Protein AF-A0A5N1J3V4-F1 (afdb_monomer_lite)

Foldseek 3Di:
DFDDQLWWWQKWKWKDLPPDIFTDPDWPDSDGDGGPDDDDTDDPPQVRDPDDRDHPDMDMDMDIDTDDDDQPNLPPPVDDLLVSVVNLLNNLLVLLVQLLVLLLVLLVLLLVCLVPPLDDPVSLVVNVVSLVSNVVSLVVNVVCLVVSLVSQCVSVVDPVLSVLSVCLVPPQSVCLCVQQVCCCVPPLSVLSVCCRPVVDPVRNPVVSSNVSSVSSCVRNVCSNPPSSVVSVVSSVVSVCVVVDD

pLDDT: mean 72.82, std 15.35, range [32.03, 94.25]

Radius of gyration: 25.05 Å; chains: 1; bounding box: 70×27×67 Å

Organism: NCBI:txid2607654

Sequence (245 aa):
MGGAPNQAYKIRASCWDGIGKTELKSIQGLTVVKPGRDHQLKWRVLDDMEVGLVGDSITFTLAASEYTPPIGGWNDKTLTPEDQKAFLIMDLTSQINAYLNEVYNTAKIFRGYSDGAFTGQSALRNLDEQRKLLNAAYNTLLKNRRTFELTIQRLWRDEAKTAVAETFFTTFLDKMHREHILPLNDDVLPKMYDYNTFGNKYYRNKQLLKKIQTRAQVLTDPLLAHEIETARKDAWNLYSVSLKQ

Structure (mmCIF, N/CA/C/O backbone):
data_AF-A0A5N1J3V4-F1
#
_entry.id   AF-A0A5N1J3V4-F1
#
loop_
_atom_site.group_PDB
_atom_site.id
_atom_site.type_symbol
_atom_site.label_atom_id
_atom_site.label_alt_id
_atom_site.label_comp_id
_atom_site.label_asym_id
_atom_site.label_entity_id
_atom_site.label_seq_id
_atom_site.pdbx_PDB_ins_code
_atom_site.Cartn_x
_atom_site.Cartn_y
_atom_site.Cartn_z
_atom_site.occupancy
_atom_site.B_iso_or_equiv
_atom_site.auth_seq_id
_atom_site.auth_comp_id
_atom_site.auth_asym_id
_atom_site.auth_atom_id
_atom_site.pdbx_PDB_model_num
ATOM 1 N N . MET A 1 1 ? 26.947 -7.133 -6.028 1.00 33.44 1 MET A N 1
ATOM 2 C CA . MET A 1 1 ? 26.434 -6.282 -4.931 1.00 33.44 1 MET A CA 1
ATOM 3 C C . MET A 1 1 ? 24.920 -6.424 -4.900 1.00 33.44 1 MET A C 1
ATOM 5 O O . MET A 1 1 ? 24.311 -6.312 -5.955 1.00 33.44 1 MET A O 1
ATOM 9 N N . GLY A 1 2 ? 24.326 -6.758 -3.752 1.00 32.38 2 GLY A N 1
ATOM 10 C CA . GLY A 1 2 ? 22.872 -6.899 -3.612 1.00 32.38 2 GLY A CA 1
ATOM 11 C C . GLY A 1 2 ? 22.260 -5.609 -3.075 1.00 32.38 2 GLY A C 1
ATOM 12 O O . GLY A 1 2 ? 22.598 -5.208 -1.967 1.00 32.38 2 GLY A O 1
ATOM 13 N N . GLY A 1 3 ? 21.405 -4.954 -3.860 1.00 42.00 3 GLY A N 1
ATOM 14 C CA . GLY A 1 3 ? 20.566 -3.848 -3.387 1.00 42.00 3 GLY A CA 1
ATOM 15 C C . GLY A 1 3 ? 19.234 -4.339 -2.80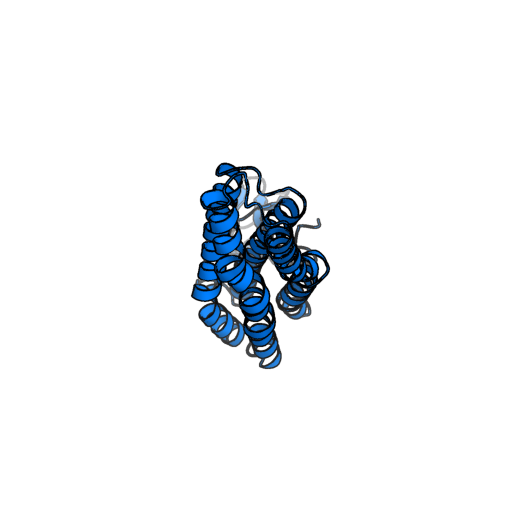2 1.00 42.00 3 GLY A C 1
ATOM 16 O O . GLY A 1 3 ? 18.844 -5.494 -2.977 1.00 42.00 3 GLY A O 1
ATOM 17 N N . ALA A 1 4 ? 18.499 -3.459 -2.131 1.00 44.16 4 ALA A N 1
ATOM 18 C CA . ALA A 1 4 ? 17.107 -3.704 -1.759 1.00 44.16 4 ALA A CA 1
ATOM 19 C C . ALA A 1 4 ? 16.174 -3.517 -2.979 1.00 44.16 4 ALA A C 1
ATOM 21 O O . ALA A 1 4 ? 16.494 -2.713 -3.852 1.00 44.16 4 ALA A O 1
ATOM 22 N N . PRO A 1 5 ? 15.004 -4.187 -3.060 1.00 46.03 5 PRO A N 1
ATOM 23 C CA . PRO A 1 5 ? 14.099 -4.156 -4.228 1.00 46.03 5 PRO A CA 1
ATOM 24 C C . PRO A 1 5 ? 13.655 -2.761 -4.703 1.00 46.03 5 PRO A C 1
ATOM 26 O O . PRO A 1 5 ? 13.185 -2.616 -5.829 1.00 46.03 5 PRO A O 1
ATOM 29 N N . ASN A 1 6 ? 13.821 -1.746 -3.852 1.00 49.53 6 ASN A N 1
ATOM 30 C CA . ASN A 1 6 ? 13.406 -0.363 -4.080 1.00 49.53 6 ASN A CA 1
ATOM 31 C C . ASN A 1 6 ? 14.594 0.563 -4.399 1.00 49.53 6 ASN A C 1
ATOM 33 O O . ASN A 1 6 ? 14.401 1.765 -4.558 1.00 49.53 6 ASN A O 1
ATOM 37 N N . GLN A 1 7 ? 15.816 0.027 -4.443 1.00 52.38 7 GLN A N 1
ATOM 38 C CA . GLN A 1 7 ? 17.020 0.794 -4.736 1.00 52.38 7 GLN A CA 1
ATOM 39 C C . GLN A 1 7 ? 17.291 0.794 -6.233 1.00 52.38 7 GLN A C 1
ATOM 41 O O . GLN A 1 7 ? 17.339 -0.253 -6.880 1.00 52.38 7 GLN A O 1
ATOM 46 N N . ALA A 1 8 ? 17.493 1.995 -6.760 1.00 55.34 8 ALA A N 1
ATOM 47 C CA . ALA A 1 8 ? 18.007 2.212 -8.095 1.00 55.34 8 ALA A CA 1
ATOM 48 C C . ALA A 1 8 ? 19.411 2.763 -8.024 1.00 55.34 8 ALA A C 1
ATOM 50 O O . ALA A 1 8 ? 19.729 3.596 -7.177 1.00 55.34 8 ALA A O 1
ATOM 51 N N . TYR A 1 9 ? 20.213 2.354 -8.993 1.00 58.59 9 TYR A N 1
ATOM 52 C CA . TYR A 1 9 ? 21.531 2.912 -9.197 1.00 58.59 9 TYR A CA 1
ATOM 53 C C . TYR A 1 9 ? 21.583 3.571 -10.565 1.00 58.59 9 TYR A C 1
ATOM 55 O O . TYR A 1 9 ? 21.272 2.941 -11.575 1.00 58.59 9 TYR A O 1
ATOM 63 N N . LYS A 1 10 ? 22.004 4.833 -10.598 1.00 58.12 10 LYS A N 1
ATOM 64 C CA . LYS A 1 10 ? 22.518 5.453 -11.814 1.00 58.12 10 LYS A CA 1
ATOM 65 C C . LYS A 1 10 ? 23.960 5.000 -11.971 1.00 58.12 10 LYS A C 1
ATOM 67 O O . LYS A 1 10 ? 24.786 5.265 -11.097 1.00 58.12 10 LYS A O 1
ATOM 72 N N . ILE A 1 11 ? 24.256 4.334 -13.080 1.00 62.62 11 ILE A N 1
ATOM 73 C CA . ILE A 1 11 ? 25.622 3.935 -13.406 1.00 62.62 11 ILE A CA 1
ATOM 74 C C . ILE A 1 11 ? 26.242 4.985 -14.319 1.00 62.62 11 ILE A C 1
ATOM 76 O O . ILE A 1 11 ? 25.644 5.406 -15.308 1.00 62.62 11 ILE A O 1
ATOM 80 N N . ARG A 1 12 ? 27.448 5.421 -13.969 1.00 60.34 12 ARG A N 1
ATOM 81 C CA . ARG A 1 12 ? 28.323 6.227 -14.816 1.00 60.34 12 ARG A CA 1
ATOM 82 C C . ARG A 1 12 ? 29.539 5.385 -15.151 1.00 60.34 12 ARG A C 1
ATOM 84 O O . ARG A 1 12 ? 30.180 4.876 -14.236 1.00 60.34 12 ARG A O 1
ATOM 91 N N . ALA A 1 13 ? 29.866 5.259 -16.430 1.00 67.19 13 ALA A N 1
ATOM 92 C CA . ALA A 1 13 ? 31.199 4.830 -16.823 1.00 67.19 13 ALA A CA 1
ATOM 93 C C . ALA A 1 13 ? 32.038 6.040 -17.233 1.00 67.19 13 ALA A C 1
ATOM 95 O O . ALA A 1 13 ? 31.519 7.104 -17.582 1.00 67.19 13 ALA A O 1
ATOM 96 N N . SER A 1 14 ? 33.348 5.883 -17.163 1.00 67.50 14 SER A N 1
ATOM 97 C CA . SER A 1 14 ? 34.284 6.843 -17.724 1.00 67.50 14 SER A CA 1
ATOM 98 C C . SER A 1 14 ? 35.530 6.141 -18.223 1.00 67.50 14 SER A C 1
ATOM 100 O O . SER A 1 14 ? 35.945 5.138 -17.639 1.00 67.50 14 SER A O 1
ATOM 102 N N . CYS A 1 15 ? 36.126 6.700 -19.269 1.00 72.38 15 CYS A N 1
ATOM 103 C CA . CYS A 1 15 ? 37.405 6.270 -19.815 1.00 72.38 15 CYS A CA 1
ATOM 104 C C . CYS A 1 15 ? 38.446 7.316 -19.439 1.00 72.38 15 CYS A C 1
ATOM 106 O O . CYS A 1 15 ? 38.195 8.514 -19.578 1.00 72.38 15 CYS A O 1
ATOM 108 N N . TRP A 1 16 ? 39.595 6.853 -18.965 1.00 74.44 16 TRP A N 1
ATOM 109 C CA . TRP A 1 16 ? 40.810 7.646 -18.869 1.00 74.44 16 TRP A CA 1
ATOM 110 C C . TRP A 1 16 ? 41.824 7.083 -19.856 1.00 74.44 16 TRP A C 1
ATOM 112 O O . TRP A 1 16 ? 42.187 5.913 -19.749 1.00 74.44 16 TRP A O 1
ATOM 122 N N . ASP A 1 17 ? 42.266 7.902 -20.801 1.00 69.69 17 ASP A N 1
ATOM 123 C CA . ASP A 1 17 ? 43.194 7.519 -21.871 1.00 69.69 17 ASP A CA 1
ATOM 124 C C . ASP A 1 17 ? 44.610 8.078 -21.663 1.00 69.69 17 ASP A C 1
ATOM 126 O O . ASP A 1 17 ? 45.396 8.130 -22.599 1.00 69.69 17 ASP A O 1
ATOM 130 N N . GLY A 1 18 ? 44.935 8.540 -20.452 1.00 63.81 18 GLY A N 1
ATOM 131 C CA . GLY A 1 18 ? 46.228 9.152 -20.134 1.00 63.81 18 GLY A CA 1
ATOM 132 C C . GLY A 1 18 ? 46.289 10.668 -20.340 1.00 63.81 18 GLY A C 1
ATOM 133 O O . GLY A 1 18 ? 47.156 11.302 -19.742 1.00 63.81 18 GLY A O 1
ATOM 134 N N . ILE A 1 19 ? 45.366 11.261 -21.107 1.00 66.56 19 ILE A N 1
ATOM 135 C CA . ILE A 1 19 ? 45.342 12.703 -21.414 1.00 66.56 19 ILE A CA 1
ATOM 136 C C . ILE A 1 19 ? 44.091 13.368 -20.823 1.00 66.56 19 ILE A C 1
ATOM 138 O O . ILE A 1 19 ? 44.156 14.510 -20.363 1.00 66.56 19 ILE A O 1
ATOM 142 N N . GLY A 1 20 ? 42.960 12.660 -20.771 1.00 67.69 20 GLY A N 1
ATOM 143 C CA . GLY A 1 20 ? 41.721 13.205 -20.227 1.00 67.69 20 GLY A CA 1
ATOM 144 C C . GLY A 1 20 ? 40.707 12.154 -19.786 1.00 67.69 20 GLY A C 1
ATOM 145 O O . GLY A 1 20 ? 40.804 10.968 -20.101 1.00 67.69 20 GLY A O 1
ATOM 146 N N . LYS A 1 21 ? 39.709 12.612 -19.016 1.00 71.38 21 LYS A N 1
ATOM 147 C CA . LYS A 1 21 ? 38.565 11.799 -18.589 1.00 71.38 21 LYS A CA 1
ATOM 148 C C . LYS A 1 21 ? 37.395 12.075 -19.521 1.00 71.38 21 LYS A C 1
ATOM 150 O O . LYS A 1 21 ? 36.869 13.186 -19.516 1.00 71.38 21 LYS A O 1
ATOM 155 N N . THR A 1 22 ? 36.924 11.047 -20.212 1.00 66.75 22 THR A N 1
ATOM 156 C CA . THR A 1 22 ? 35.680 11.109 -20.986 1.00 66.75 22 THR A CA 1
ATOM 157 C C . THR A 1 22 ? 34.576 10.395 -20.217 1.00 66.75 22 THR A C 1
ATOM 159 O O . THR A 1 22 ? 34.698 9.214 -19.877 1.00 66.75 22 THR A O 1
ATOM 162 N N . GLU A 1 23 ? 33.505 11.124 -19.898 1.00 58.94 23 GLU A N 1
ATOM 163 C CA . GLU A 1 23 ? 32.274 10.554 -19.340 1.00 58.94 23 GLU A CA 1
ATOM 164 C C . GLU A 1 23 ? 31.324 10.139 -20.470 1.00 58.94 23 GLU A C 1
ATOM 166 O O . GLU A 1 23 ? 31.322 10.746 -21.540 1.00 58.94 23 GLU A O 1
ATOM 171 N N . LEU A 1 24 ? 30.517 9.106 -20.222 1.00 61.16 24 LEU A N 1
ATOM 172 C CA . LEU A 1 24 ? 29.554 8.567 -21.188 1.00 61.16 24 LEU A CA 1
ATOM 173 C C . LEU A 1 24 ? 28.608 9.643 -21.749 1.00 61.16 24 LEU A C 1
ATOM 175 O O . LEU A 1 24 ? 27.906 10.303 -20.977 1.00 61.16 24 LEU A O 1
ATOM 179 N N . LYS A 1 25 ? 28.511 9.741 -23.081 1.00 50.59 25 LYS A N 1
ATOM 180 C CA . LYS A 1 25 ? 27.488 10.536 -23.790 1.00 50.59 25 LYS A CA 1
ATOM 181 C C . LYS A 1 25 ? 26.452 9.639 -24.484 1.00 50.59 25 LYS A C 1
ATOM 183 O O . LYS A 1 25 ? 25.271 9.982 -24.483 1.00 50.59 25 LYS A O 1
ATOM 188 N N . SER A 1 26 ? 26.853 8.479 -25.005 1.00 44.94 26 SER A N 1
ATOM 189 C CA . SER A 1 26 ? 26.014 7.534 -25.747 1.00 44.94 26 SER A CA 1
ATOM 190 C C . SER A 1 26 ? 26.025 6.157 -25.081 1.00 44.94 26 SER A C 1
ATOM 192 O O . SER A 1 26 ? 26.729 5.218 -25.446 1.00 44.94 26 SER A O 1
ATOM 194 N N . ILE A 1 27 ? 25.185 6.002 -24.061 1.00 45.03 27 ILE A N 1
ATOM 195 C CA . ILE A 1 27 ? 24.840 4.661 -23.594 1.00 45.03 27 ILE A CA 1
ATOM 196 C C . ILE A 1 27 ? 23.650 4.186 -24.417 1.00 45.03 27 ILE A C 1
ATOM 198 O O . ILE A 1 27 ? 22.593 4.815 -24.402 1.00 45.03 27 ILE A O 1
ATOM 202 N N . GLN A 1 28 ? 23.768 3.028 -25.060 1.00 38.78 28 GLN A N 1
ATOM 203 C CA . GLN A 1 28 ? 22.588 2.189 -25.249 1.00 38.78 28 GLN A CA 1
ATOM 204 C C . GLN A 1 28 ? 22.197 1.645 -23.866 1.00 38.78 28 GLN A C 1
ATOM 206 O O . GLN A 1 28 ? 22.689 0.603 -23.444 1.00 38.78 28 GLN A O 1
ATOM 211 N N . GLY A 1 29 ? 21.377 2.403 -23.132 1.00 35.81 29 GLY A N 1
ATOM 212 C CA . GLY A 1 29 ? 20.847 2.022 -21.820 1.00 35.81 29 GLY A CA 1
ATOM 213 C C . GLY A 1 29 ? 21.314 2.936 -20.694 1.00 35.81 29 GLY A C 1
ATOM 214 O O . GLY A 1 29 ? 22.322 2.675 -20.035 1.00 35.81 29 GLY A O 1
ATOM 215 N N . LEU A 1 30 ? 20.526 3.971 -20.401 1.00 37.19 30 LEU A N 1
ATOM 216 C CA . LEU A 1 30 ? 20.577 4.670 -19.120 1.00 37.19 30 LEU A CA 1
ATOM 217 C C . LEU A 1 30 ? 20.046 3.699 -18.059 1.00 37.19 30 LEU A C 1
ATOM 219 O O . LEU A 1 30 ? 18.892 3.755 -17.658 1.00 37.19 30 LEU A O 1
ATOM 223 N N . THR A 1 31 ? 20.875 2.733 -17.669 1.00 46.91 31 THR A N 1
ATOM 224 C CA . THR A 1 31 ? 20.355 1.544 -17.001 1.00 46.91 31 THR A CA 1
ATOM 225 C C . THR A 1 31 ? 20.246 1.814 -15.516 1.00 46.91 31 THR A C 1
ATOM 227 O O . THR A 1 31 ? 21.243 1.868 -14.793 1.00 46.91 31 THR A O 1
ATOM 230 N N . VAL A 1 32 ? 19.011 1.948 -15.056 1.00 48.25 32 VAL A N 1
ATOM 231 C CA . VAL A 1 32 ? 18.696 1.783 -13.647 1.00 48.25 32 VAL A CA 1
ATOM 232 C C . VAL A 1 32 ? 18.828 0.306 -13.301 1.00 48.25 32 VAL A C 1
ATOM 234 O O . VAL A 1 32 ? 18.028 -0.528 -13.727 1.00 48.25 32 VAL A O 1
ATOM 237 N N . VAL A 1 33 ? 19.879 -0.024 -12.556 1.00 51.59 33 VAL A N 1
ATOM 238 C CA . VAL A 1 33 ? 20.171 -1.407 -12.172 1.00 51.59 33 VAL A CA 1
ATOM 239 C C . VAL A 1 33 ? 19.363 -1.788 -10.942 1.00 51.59 33 VAL A C 1
ATOM 241 O O . VAL A 1 33 ? 19.436 -1.119 -9.911 1.00 51.59 33 VAL A O 1
ATOM 244 N N . LYS A 1 34 ? 18.592 -2.873 -11.075 1.00 49.94 34 LYS A N 1
ATOM 245 C CA . LYS A 1 34 ? 17.873 -3.514 -9.971 1.00 49.94 34 LYS A CA 1
ATOM 246 C C . LYS A 1 34 ? 18.785 -4.508 -9.245 1.00 49.94 34 LYS A C 1
ATOM 248 O O . LYS A 1 34 ? 19.720 -5.043 -9.842 1.00 49.94 34 LYS A O 1
ATOM 253 N N . PRO A 1 35 ? 18.477 -4.855 -7.989 1.00 43.03 35 PRO A N 1
ATOM 254 C CA . PRO A 1 35 ? 19.098 -5.995 -7.329 1.00 43.03 35 PRO A CA 1
ATOM 255 C C . PRO A 1 35 ? 18.722 -7.324 -7.988 1.00 43.03 35 PRO A C 1
ATOM 257 O O . PRO A 1 35 ? 17.569 -7.529 -8.365 1.00 43.03 35 PRO A O 1
ATOM 260 N N . GLY A 1 36 ? 19.672 -8.260 -8.053 1.00 38.50 36 GLY A N 1
ATOM 261 C CA . GLY A 1 36 ? 19.406 -9.657 -8.419 1.00 38.50 36 GLY A CA 1
ATOM 262 C C . GLY A 1 36 ? 19.342 -9.959 -9.920 1.00 38.50 36 GLY A C 1
ATOM 263 O O . GLY A 1 36 ? 18.997 -11.079 -10.284 1.00 38.50 36 GLY A O 1
ATOM 264 N N . ARG A 1 37 ? 19.686 -8.998 -10.786 1.00 43.06 37 ARG A N 1
ATOM 265 C CA . ARG A 1 37 ? 19.943 -9.235 -12.213 1.00 43.06 37 ARG A CA 1
ATOM 266 C C . ARG A 1 37 ? 21.383 -8.906 -12.574 1.00 43.06 37 ARG A C 1
ATOM 268 O O . ARG A 1 37 ? 21.896 -7.865 -12.165 1.00 43.06 37 ARG A O 1
ATOM 275 N N . ASP A 1 38 ? 21.965 -9.729 -13.438 1.00 45.44 38 ASP A N 1
ATOM 276 C CA . ASP A 1 38 ? 23.164 -9.362 -14.182 1.00 45.44 38 ASP A CA 1
ATOM 277 C C . ASP A 1 38 ? 22.766 -8.361 -15.270 1.00 45.44 38 ASP A C 1
ATOM 279 O O . ASP A 1 38 ? 22.250 -8.715 -16.329 1.00 45.44 38 ASP A O 1
ATOM 283 N N . HIS A 1 39 ? 22.957 -7.074 -14.989 1.00 49.91 39 HIS A N 1
ATOM 284 C CA . HIS A 1 39 ? 22.817 -6.036 -16.001 1.00 49.91 39 HIS A CA 1
ATOM 285 C C . HIS A 1 39 ? 24.116 -5.963 -16.810 1.00 49.91 39 HIS A C 1
ATOM 287 O O . HIS A 1 39 ? 25.135 -5.474 -16.324 1.00 49.91 39 HIS A O 1
ATOM 293 N N . GLN A 1 40 ? 24.087 -6.449 -18.053 1.00 50.34 40 GLN A N 1
ATOM 294 C CA . GLN A 1 40 ? 25.190 -6.242 -18.989 1.00 50.34 40 GLN A CA 1
ATOM 295 C C . GLN A 1 40 ? 25.113 -4.830 -19.571 1.00 50.34 40 GLN A C 1
ATOM 297 O O . GLN A 1 40 ? 24.241 -4.527 -20.382 1.00 50.34 40 GLN A O 1
ATOM 302 N N . LEU A 1 41 ? 26.052 -3.975 -19.175 1.00 54.53 41 LEU A N 1
ATOM 303 C CA . LEU A 1 41 ? 26.279 -2.688 -19.822 1.00 54.53 41 LEU A CA 1
ATOM 304 C C . LEU A 1 41 ? 27.203 -2.900 -21.021 1.00 54.53 41 LEU A C 1
ATOM 306 O O . LEU A 1 41 ? 28.349 -3.317 -20.857 1.00 54.53 41 LEU A O 1
ATOM 310 N N . LYS A 1 42 ? 26.711 -2.613 -22.228 1.00 54.41 42 LYS A N 1
ATOM 311 C CA . LYS A 1 42 ? 27.538 -2.579 -23.437 1.00 54.41 42 LYS A CA 1
ATOM 312 C C . LYS A 1 42 ? 27.855 -1.130 -23.764 1.00 54.41 42 LYS A C 1
ATOM 314 O O . LYS A 1 42 ? 26.957 -0.350 -24.059 1.00 54.41 42 LYS A O 1
ATOM 319 N N . TRP A 1 43 ? 29.134 -0.788 -23.715 1.00 60.75 43 TRP A N 1
ATOM 320 C CA . TRP A 1 43 ? 29.615 0.546 -24.036 1.00 60.75 43 TRP A CA 1
ATOM 321 C C . TRP A 1 43 ? 30.506 0.499 -25.271 1.00 60.75 43 TRP A C 1
ATOM 323 O O . TRP A 1 43 ? 31.495 -0.234 -25.310 1.00 60.75 43 TRP A O 1
ATOM 333 N N . ARG A 1 44 ? 30.146 1.285 -26.286 1.00 63.72 44 ARG A N 1
ATOM 334 C CA . ARG A 1 44 ? 30.987 1.530 -27.456 1.00 63.72 44 ARG A CA 1
ATOM 335 C C . ARG A 1 44 ? 31.806 2.788 -27.211 1.00 63.72 44 ARG A C 1
ATOM 337 O O . ARG A 1 44 ? 31.412 3.884 -27.575 1.00 63.72 44 ARG A O 1
ATOM 344 N N . VAL A 1 45 ? 32.950 2.606 -26.562 1.00 61.12 45 VAL A N 1
ATOM 345 C CA . VAL A 1 45 ? 33.860 3.685 -26.136 1.00 61.12 45 VAL A CA 1
ATOM 346 C C . VAL A 1 45 ? 34.203 4.645 -27.278 1.00 61.12 45 VAL A C 1
ATOM 348 O O . VAL A 1 45 ? 34.228 5.854 -27.079 1.00 61.12 45 VAL A O 1
ATOM 351 N N . LEU A 1 46 ? 34.418 4.105 -28.480 1.00 64.12 46 LEU A N 1
ATOM 352 C CA . LEU A 1 46 ? 34.806 4.881 -29.658 1.00 64.12 46 LEU A CA 1
ATOM 353 C C . LEU A 1 46 ? 33.687 5.783 -30.200 1.00 64.12 46 LEU A C 1
ATOM 355 O O . LEU A 1 46 ? 33.997 6.743 -30.893 1.00 64.12 46 LEU A O 1
ATOM 359 N N . ASP A 1 47 ? 32.420 5.520 -29.868 1.00 65.44 47 ASP A N 1
ATOM 360 C CA . ASP A 1 47 ? 31.296 6.368 -30.293 1.00 65.44 47 ASP A CA 1
ATOM 361 C C . ASP A 1 47 ? 31.217 7.661 -29.447 1.00 65.44 47 ASP A C 1
ATOM 363 O O . ASP A 1 47 ? 30.649 8.660 -29.884 1.00 65.44 47 ASP A O 1
ATOM 367 N N . ASP A 1 48 ? 31.818 7.658 -28.249 1.00 58.28 48 ASP A N 1
ATOM 368 C CA . ASP A 1 48 ? 31.834 8.784 -27.301 1.00 58.28 48 ASP A CA 1
ATOM 369 C C . ASP A 1 48 ? 33.128 9.610 -27.328 1.00 58.28 48 ASP A C 1
ATOM 371 O O . ASP A 1 48 ? 33.214 10.651 -26.668 1.00 58.28 48 ASP A O 1
ATOM 375 N N . MET A 1 49 ? 34.139 9.160 -28.072 1.00 63.19 49 MET A N 1
ATOM 376 C CA . MET A 1 49 ? 35.434 9.824 -28.180 1.00 63.19 49 MET A CA 1
ATOM 377 C C . MET A 1 49 ? 35.596 10.451 -29.567 1.00 63.19 49 MET A C 1
ATOM 379 O O . MET A 1 49 ? 35.763 9.751 -30.558 1.00 63.19 49 MET A O 1
ATOM 383 N N . GLU A 1 50 ? 35.572 11.788 -29.633 1.00 58.66 50 GLU A N 1
ATOM 384 C CA . GLU A 1 50 ? 35.766 12.550 -30.884 1.00 58.66 50 GLU A CA 1
ATOM 385 C C . GLU A 1 50 ? 37.165 12.350 -31.491 1.00 58.66 50 GLU A C 1
ATOM 387 O O . GLU A 1 50 ? 37.357 12.468 -32.700 1.00 58.66 50 GLU A O 1
ATOM 392 N N . VAL A 1 51 ? 38.140 12.022 -30.645 1.00 58.84 51 VAL A N 1
ATOM 393 C CA . VAL A 1 51 ? 39.523 11.716 -31.003 1.00 58.84 51 VAL A CA 1
ATOM 394 C C . VAL A 1 51 ? 39.806 10.346 -30.393 1.00 58.84 51 VAL A C 1
ATOM 396 O O . VAL A 1 51 ? 39.512 10.148 -29.218 1.00 58.84 51 VAL A O 1
ATOM 399 N N . GLY A 1 52 ? 40.273 9.377 -31.185 1.00 60.19 52 GLY A N 1
ATOM 400 C CA . GLY A 1 52 ? 40.460 7.989 -30.736 1.00 60.19 52 GLY A CA 1
ATOM 401 C C . GLY A 1 52 ? 41.330 7.847 -29.476 1.00 60.19 52 GLY A C 1
ATOM 402 O O . GLY A 1 52 ? 41.965 8.794 -29.037 1.00 60.19 52 GLY A O 1
ATOM 403 N N . LEU A 1 53 ? 41.376 6.649 -28.888 1.00 64.75 53 LEU A N 1
ATOM 404 C CA . LEU A 1 53 ? 42.161 6.365 -27.677 1.00 64.75 53 LEU A CA 1
ATOM 405 C C . LEU A 1 53 ? 43.671 6.530 -27.959 1.00 64.75 53 LEU A C 1
ATOM 407 O O . LEU A 1 53 ? 44.213 5.773 -28.763 1.00 64.75 53 LEU A O 1
ATOM 411 N N . VAL A 1 54 ? 44.335 7.510 -27.329 1.00 64.12 54 VAL A N 1
ATOM 412 C CA . VAL A 1 54 ? 45.727 7.898 -27.673 1.00 64.12 54 VAL A CA 1
ATOM 413 C C . VAL A 1 54 ? 46.790 7.363 -26.698 1.00 64.12 54 VAL A C 1
ATOM 415 O O . VAL A 1 54 ? 47.953 7.276 -27.078 1.00 64.12 54 VAL A O 1
ATOM 418 N N . GLY A 1 55 ? 46.445 7.006 -25.456 1.00 64.31 55 GLY A N 1
ATOM 419 C CA . GLY A 1 55 ? 47.452 6.642 -24.447 1.00 64.31 55 GLY A CA 1
ATOM 420 C C . GLY A 1 55 ? 47.795 5.158 -24.323 1.00 64.31 55 GLY A C 1
ATOM 421 O O . GLY A 1 55 ? 46.984 4.275 -24.597 1.00 64.31 55 GLY A O 1
ATOM 422 N N . ASP A 1 56 ? 48.993 4.909 -23.786 1.00 66.94 56 ASP A N 1
ATOM 423 C CA . ASP A 1 56 ? 49.571 3.576 -23.542 1.00 66.94 56 ASP A CA 1
ATOM 424 C C . ASP A 1 56 ? 48.887 2.808 -22.392 1.00 66.94 56 ASP A C 1
ATOM 426 O O . ASP A 1 56 ? 49.115 1.613 -22.196 1.00 66.94 56 ASP A O 1
ATOM 430 N N . SER A 1 57 ? 48.038 3.487 -21.613 1.00 67.31 57 SER A N 1
ATOM 431 C CA . SER A 1 57 ? 47.242 2.892 -20.539 1.00 67.31 57 SER A CA 1
ATOM 432 C C . SER A 1 57 ? 45.826 3.456 -20.542 1.00 67.31 57 SER A C 1
ATOM 434 O O . SER A 1 57 ? 45.626 4.651 -20.312 1.00 67.31 57 SER A O 1
ATOM 436 N N . ILE A 1 58 ? 44.842 2.583 -20.744 1.00 69.38 58 ILE A N 1
ATOM 437 C CA . ILE A 1 58 ? 43.426 2.946 -20.784 1.00 69.38 58 ILE A CA 1
ATOM 438 C C . ILE A 1 58 ? 42.748 2.362 -19.549 1.00 69.38 58 ILE A C 1
ATOM 440 O O . ILE A 1 58 ? 42.778 1.151 -19.331 1.00 69.38 58 ILE A O 1
ATOM 444 N N . THR A 1 59 ? 42.139 3.218 -18.729 1.00 74.06 59 THR A N 1
ATOM 445 C CA . THR A 1 59 ? 41.399 2.796 -17.532 1.00 74.06 59 THR A CA 1
ATOM 446 C C . THR A 1 59 ? 39.907 3.019 -17.722 1.00 74.06 59 THR A C 1
ATOM 448 O O . THR A 1 59 ? 39.466 4.131 -18.014 1.00 74.06 59 THR A O 1
ATOM 451 N N . PHE A 1 60 ? 39.123 1.967 -17.493 1.00 72.75 60 PHE A N 1
ATOM 452 C CA . PHE A 1 60 ? 37.667 2.025 -17.482 1.00 72.75 60 PHE A CA 1
ATOM 453 C C . PHE A 1 60 ? 37.159 2.006 -16.044 1.00 72.75 60 PHE A C 1
ATOM 455 O O . PHE A 1 60 ? 37.419 1.064 -15.296 1.00 72.75 60 PHE A O 1
ATOM 462 N N . THR A 1 61 ? 36.400 3.030 -15.670 1.00 67.69 61 THR A N 1
ATOM 463 C CA . THR A 1 61 ? 35.799 3.138 -14.336 1.00 67.69 61 THR A CA 1
ATOM 464 C C . THR A 1 61 ? 34.292 3.029 -14.449 1.00 67.69 61 THR A C 1
ATOM 466 O O . THR A 1 61 ? 33.693 3.734 -15.254 1.00 67.69 61 THR A O 1
ATOM 469 N N . LEU A 1 62 ? 33.681 2.193 -13.611 1.00 67.81 62 LEU A N 1
ATOM 470 C CA . LEU A 1 62 ? 32.234 2.098 -13.420 1.00 67.81 62 LEU A CA 1
ATOM 471 C C . LEU A 1 62 ? 31.897 2.579 -12.007 1.00 67.81 62 LEU A C 1
ATOM 473 O O . LEU A 1 62 ? 32.368 2.012 -11.025 1.00 67.81 62 LEU A O 1
ATOM 477 N N . ALA A 1 63 ? 31.074 3.616 -11.905 1.00 61.47 63 ALA A N 1
ATOM 478 C CA . ALA A 1 63 ? 30.571 4.151 -10.649 1.00 61.47 63 ALA A CA 1
ATOM 479 C C . ALA A 1 63 ? 29.049 4.000 -10.600 1.00 61.47 63 ALA A C 1
ATOM 481 O O . ALA A 1 63 ? 28.346 4.448 -11.503 1.00 61.47 63 ALA A O 1
ATOM 482 N N . ALA A 1 64 ? 28.538 3.390 -9.534 1.00 63.62 64 ALA A N 1
ATOM 483 C CA . ALA A 1 64 ? 27.111 3.301 -9.257 1.00 63.62 64 ALA A CA 1
ATOM 484 C C . ALA A 1 64 ? 26.763 4.269 -8.121 1.00 63.62 64 ALA A C 1
ATOM 486 O O . ALA A 1 64 ? 27.358 4.209 -7.048 1.00 63.62 64 ALA A O 1
ATOM 487 N N . SER A 1 65 ? 25.800 5.156 -8.352 1.00 57.25 65 SER A N 1
ATOM 488 C CA . SER A 1 65 ? 25.258 6.054 -7.328 1.00 57.25 65 SER A CA 1
ATOM 489 C C . SER A 1 65 ? 23.776 5.776 -7.140 1.00 57.25 65 SER A C 1
ATOM 491 O O . SER A 1 65 ? 23.071 5.630 -8.140 1.00 57.25 65 SER A O 1
ATOM 493 N N . GLU A 1 66 ? 23.303 5.739 -5.896 1.00 60.91 66 GLU A N 1
ATOM 494 C CA . GLU A 1 66 ? 21.871 5.631 -5.605 1.00 60.91 66 GLU A CA 1
ATOM 495 C C . GLU A 1 66 ? 21.098 6.748 -6.324 1.00 60.91 66 GLU A C 1
ATOM 497 O O . GLU A 1 66 ? 21.548 7.895 -6.404 1.00 60.91 66 GLU A O 1
ATOM 502 N N . TYR A 1 67 ? 19.971 6.388 -6.929 1.00 59.41 67 TYR A N 1
ATOM 503 C CA . TYR A 1 67 ? 19.176 7.276 -7.759 1.00 59.41 67 TYR A CA 1
ATOM 504 C C . TYR A 1 67 ? 17.705 7.191 -7.378 1.00 59.41 67 TYR A C 1
ATOM 506 O O . TYR A 1 67 ? 17.124 6.110 -7.348 1.00 59.41 67 TYR A O 1
ATOM 514 N N . THR A 1 68 ? 17.091 8.350 -7.161 1.00 60.00 68 THR A N 1
ATOM 515 C CA . THR A 1 68 ? 15.648 8.470 -6.961 1.00 60.00 68 THR A CA 1
ATOM 516 C C . THR A 1 68 ? 15.029 8.992 -8.254 1.00 60.00 68 THR A C 1
ATOM 518 O O . THR A 1 68 ? 15.175 10.183 -8.548 1.00 60.00 68 THR A O 1
ATOM 521 N N . PRO A 1 69 ? 14.378 8.142 -9.067 1.00 58.44 69 PRO A N 1
ATOM 522 C CA . PRO A 1 69 ? 13.710 8.615 -10.267 1.00 58.44 69 PRO A CA 1
ATOM 523 C C . PRO A 1 69 ? 12.556 9.560 -9.933 1.00 58.44 69 PRO A C 1
ATOM 525 O O . PRO A 1 69 ? 11.884 9.376 -8.914 1.00 58.44 69 PRO A O 1
ATOM 528 N N . PRO A 1 70 ? 12.289 10.557 -10.792 1.00 61.97 70 PRO A N 1
ATOM 529 C CA . PRO A 1 70 ? 11.109 11.391 -10.645 1.00 61.97 70 PRO A CA 1
ATOM 530 C C . PRO A 1 70 ? 9.839 10.544 -10.810 1.00 61.97 70 PRO A C 1
ATOM 532 O O . PRO A 1 70 ? 9.774 9.651 -11.661 1.00 61.97 70 PRO A O 1
ATOM 535 N N . ILE A 1 71 ? 8.813 10.855 -10.013 1.00 65.81 71 ILE A N 1
ATOM 536 C CA . ILE A 1 71 ? 7.479 10.251 -10.135 1.00 65.81 71 ILE A CA 1
ATOM 537 C C . ILE A 1 71 ? 6.982 10.449 -11.572 1.00 65.81 71 ILE A C 1
ATOM 539 O O . ILE A 1 71 ? 7.059 11.554 -12.111 1.00 65.81 71 ILE A O 1
ATOM 543 N N . GLY A 1 72 ? 6.484 9.384 -12.204 1.00 67.06 72 GLY A N 1
ATOM 544 C CA . GLY A 1 72 ? 6.035 9.449 -13.597 1.00 67.06 72 GLY A CA 1
ATOM 545 C C . GLY A 1 72 ? 7.146 9.414 -14.656 1.00 67.06 72 GLY A C 1
ATOM 546 O O . GLY A 1 72 ? 6.830 9.495 -15.842 1.00 67.06 72 GLY A O 1
ATOM 547 N N . GLY A 1 73 ? 8.423 9.251 -14.280 1.00 65.69 73 GLY A N 1
ATOM 548 C CA . GLY A 1 73 ? 9.555 9.191 -15.222 1.00 65.69 73 GLY A CA 1
ATOM 549 C C . GLY A 1 73 ? 9.455 8.078 -16.278 1.00 65.69 73 GLY A C 1
ATOM 550 O O . GLY A 1 73 ? 10.022 8.186 -17.359 1.00 65.69 73 GLY A O 1
ATOM 551 N N . TRP A 1 74 ? 8.648 7.046 -16.029 1.00 71.88 74 TRP A N 1
ATOM 552 C CA . TRP A 1 74 ? 8.333 5.974 -16.981 1.00 71.88 74 TRP A CA 1
ATOM 553 C C . TRP A 1 74 ? 7.530 6.428 -18.218 1.00 71.88 74 TRP A C 1
ATOM 555 O O . TRP A 1 74 ? 7.388 5.660 -19.170 1.00 71.88 74 TRP A O 1
ATOM 565 N N . ASN A 1 75 ? 7.003 7.659 -18.231 1.00 73.00 75 ASN A N 1
ATOM 566 C CA . ASN A 1 75 ? 6.358 8.262 -19.403 1.00 73.00 75 ASN A CA 1
ATOM 567 C C . ASN A 1 75 ? 7.321 8.974 -20.356 1.00 73.00 75 ASN A C 1
ATOM 569 O O . ASN A 1 75 ? 6.887 9.432 -21.417 1.00 73.00 75 ASN A O 1
ATOM 573 N N . ASP A 1 76 ? 8.598 9.090 -20.000 1.00 71.75 76 ASP A N 1
ATOM 574 C CA . ASP A 1 76 ? 9.574 9.756 -20.849 1.00 71.75 76 ASP A CA 1
ATOM 575 C C . ASP A 1 76 ? 9.832 8.929 -22.119 1.00 71.75 76 ASP A C 1
ATOM 577 O O . ASP A 1 76 ? 10.374 7.823 -22.082 1.00 71.75 76 ASP A O 1
ATOM 581 N N . LYS A 1 77 ? 9.411 9.475 -23.266 1.00 71.00 77 LYS A N 1
ATOM 582 C CA . LYS A 1 77 ? 9.526 8.835 -24.584 1.00 71.00 77 LYS A CA 1
ATOM 583 C C . LYS A 1 77 ? 10.962 8.779 -25.108 1.00 71.00 77 LYS A C 1
ATOM 585 O O . LYS A 1 77 ? 11.193 8.090 -26.094 1.00 71.00 77 LYS A O 1
ATOM 590 N N . THR A 1 78 ? 11.895 9.504 -24.491 1.00 66.75 78 THR A N 1
ATOM 591 C CA . THR A 1 78 ? 13.321 9.453 -24.846 1.00 66.75 78 THR A CA 1
ATOM 592 C C . THR A 1 78 ? 14.008 8.195 -24.310 1.00 66.75 78 THR A C 1
ATOM 594 O O . THR A 1 78 ? 15.085 7.832 -24.776 1.00 66.75 78 THR A O 1
ATOM 597 N N . LEU A 1 79 ? 13.370 7.504 -23.362 1.00 62.50 79 LEU A N 1
ATOM 598 C CA . LEU A 1 79 ? 13.864 6.272 -22.766 1.00 62.50 79 LEU A CA 1
ATOM 599 C C . LEU A 1 79 ? 13.561 5.044 -23.624 1.00 62.50 79 LEU A C 1
ATOM 601 O O . LEU A 1 79 ? 12.553 4.981 -24.334 1.00 62.50 79 LEU A O 1
ATOM 605 N N . THR A 1 80 ? 14.398 4.018 -23.479 1.00 66.44 80 THR A N 1
ATOM 606 C CA . THR A 1 80 ? 14.116 2.700 -24.056 1.00 66.44 80 THR A CA 1
ATOM 607 C C . THR A 1 80 ? 12.886 2.066 -23.384 1.00 66.44 80 THR A C 1
ATOM 609 O O . THR A 1 80 ? 12.582 2.379 -22.226 1.00 66.44 80 THR A O 1
ATOM 612 N N . PRO A 1 81 ? 12.163 1.150 -24.057 1.00 66.88 81 PRO A N 1
ATOM 613 C CA . PRO A 1 81 ? 11.053 0.425 -23.435 1.00 66.88 81 PRO A CA 1
ATOM 614 C C . PRO A 1 81 ? 11.459 -0.296 -22.141 1.00 66.88 81 PRO A C 1
ATOM 616 O O . PRO A 1 81 ? 10.671 -0.377 -21.202 1.00 66.88 81 PRO A O 1
ATOM 619 N N . GLU A 1 82 ? 12.685 -0.803 -22.069 1.00 64.75 82 GLU A N 1
ATOM 620 C CA . GLU A 1 82 ? 13.250 -1.494 -20.911 1.00 64.75 82 GLU A CA 1
ATOM 621 C C . GLU A 1 82 ? 13.461 -0.542 -19.726 1.00 64.75 82 GLU A C 1
ATOM 623 O O . GLU A 1 82 ? 13.088 -0.878 -18.598 1.00 64.75 82 GLU A O 1
ATOM 628 N N . ASP A 1 83 ? 13.952 0.671 -19.985 1.00 62.25 83 ASP A N 1
ATOM 629 C CA . ASP A 1 83 ? 14.105 1.714 -18.966 1.00 62.25 83 ASP A CA 1
ATOM 630 C C . ASP A 1 83 ? 12.734 2.218 -18.474 1.00 62.25 83 ASP A C 1
ATOM 632 O O . ASP A 1 83 ? 12.516 2.373 -17.270 1.00 62.25 83 ASP A O 1
ATOM 636 N N . GLN A 1 84 ? 11.755 2.377 -19.375 1.00 68.00 84 GLN A N 1
ATOM 637 C CA . GLN A 1 84 ? 10.373 2.723 -19.007 1.00 68.00 84 GLN A CA 1
ATOM 638 C C . GLN A 1 84 ? 9.733 1.651 -18.116 1.00 68.00 84 GLN A C 1
ATOM 640 O O . GLN A 1 84 ? 9.109 1.975 -17.103 1.00 68.00 84 GLN A O 1
ATOM 645 N N . LYS A 1 85 ? 9.915 0.365 -18.451 1.00 73.00 85 LYS A N 1
ATOM 646 C CA . LYS A 1 85 ? 9.460 -0.768 -17.625 1.00 73.00 85 LYS A CA 1
ATOM 647 C C . LYS A 1 85 ? 10.105 -0.730 -16.237 1.00 73.00 85 LYS A C 1
ATOM 649 O O . LYS A 1 85 ? 9.427 -0.980 -15.239 1.00 73.00 85 LYS A O 1
ATOM 654 N N . ALA A 1 86 ? 11.402 -0.425 -16.157 1.00 65.12 86 ALA A N 1
ATOM 655 C CA . ALA A 1 86 ? 12.126 -0.339 -14.892 1.00 65.12 86 ALA A CA 1
ATOM 656 C C . ALA A 1 86 ? 11.588 0.790 -14.002 1.00 65.12 86 ALA A C 1
ATOM 658 O O . ALA A 1 86 ? 11.259 0.532 -12.842 1.00 65.12 86 ALA A O 1
ATOM 659 N N . PHE A 1 87 ? 11.415 1.993 -14.556 1.00 70.19 87 PHE A N 1
ATOM 660 C CA . PHE A 1 87 ? 10.846 3.127 -13.826 1.00 70.19 87 PHE A CA 1
ATOM 661 C C . PHE A 1 87 ? 9.404 2.890 -13.386 1.00 70.19 87 PHE A C 1
ATOM 663 O O . PHE A 1 87 ? 9.048 3.263 -12.270 1.00 70.19 87 PHE A O 1
ATOM 670 N N . LEU A 1 88 ? 8.588 2.239 -14.221 1.00 77.25 88 LEU A N 1
ATOM 671 C CA . LEU A 1 88 ? 7.203 1.933 -13.874 1.00 77.25 88 LEU A CA 1
ATOM 672 C C . LEU A 1 88 ? 7.145 1.016 -12.657 1.00 77.25 88 LEU A C 1
ATOM 674 O O . LEU A 1 88 ? 6.407 1.284 -11.715 1.00 77.25 88 LEU A O 1
ATOM 678 N N . ILE A 1 89 ? 7.949 -0.051 -12.675 1.00 75.19 89 ILE A N 1
ATOM 679 C CA . ILE A 1 89 ? 8.018 -1.001 -11.566 1.00 75.19 89 ILE A CA 1
ATOM 680 C C . ILE A 1 89 ? 8.461 -0.293 -10.296 1.00 75.19 89 ILE A C 1
ATOM 682 O O . ILE A 1 89 ? 7.823 -0.469 -9.274 1.00 75.19 89 ILE A O 1
ATOM 686 N N . MET A 1 90 ? 9.502 0.531 -10.356 1.00 70.69 90 MET A N 1
ATOM 687 C CA . MET A 1 90 ? 9.979 1.249 -9.179 1.00 70.69 90 MET A CA 1
ATOM 688 C C . MET A 1 90 ? 8.934 2.176 -8.564 1.00 70.69 90 MET A C 1
ATOM 690 O O . MET A 1 90 ? 8.735 2.148 -7.351 1.00 70.69 90 MET A O 1
ATOM 694 N N . ASP A 1 91 ? 8.285 2.998 -9.389 1.00 76.31 91 ASP A N 1
ATOM 695 C CA . ASP A 1 91 ? 7.262 3.941 -8.937 1.00 76.31 91 ASP A CA 1
ATOM 696 C C . ASP A 1 91 ? 6.080 3.177 -8.318 1.00 76.31 91 ASP A C 1
ATOM 698 O O . ASP A 1 91 ? 5.646 3.467 -7.203 1.00 76.31 91 ASP A O 1
ATOM 702 N N . LEU A 1 92 ? 5.649 2.099 -8.980 1.00 78.56 92 LEU A N 1
ATOM 703 C CA . LEU A 1 92 ? 4.608 1.203 -8.488 1.00 78.56 92 LEU A CA 1
ATOM 704 C C . LEU A 1 92 ? 5.000 0.526 -7.160 1.00 78.56 92 LEU A C 1
ATOM 706 O O . LEU A 1 92 ? 4.221 0.546 -6.210 1.00 78.56 92 LEU A O 1
ATOM 710 N N . THR A 1 93 ? 6.209 -0.033 -7.059 1.00 76.25 93 THR A N 1
ATOM 711 C CA . THR A 1 93 ? 6.738 -0.651 -5.832 1.00 76.25 93 THR A CA 1
ATOM 712 C C . THR A 1 93 ? 6.824 0.347 -4.689 1.00 76.25 93 THR A C 1
ATOM 714 O O . THR A 1 93 ? 6.443 0.026 -3.564 1.00 76.25 93 THR A O 1
ATOM 717 N N . SER A 1 94 ? 7.305 1.559 -4.958 1.00 75.94 94 SER A N 1
ATOM 718 C CA . SER A 1 94 ? 7.405 2.623 -3.962 1.00 75.94 94 SER A CA 1
ATOM 719 C C . SER A 1 94 ? 6.025 2.996 -3.417 1.00 75.94 94 SER A C 1
ATOM 721 O O . SER A 1 94 ? 5.817 2.978 -2.204 1.00 75.94 94 SER A O 1
ATOM 723 N N . GLN A 1 95 ? 5.052 3.238 -4.303 1.00 82.69 95 GLN A N 1
ATOM 724 C CA . GLN A 1 95 ? 3.692 3.620 -3.914 1.00 82.69 95 GLN A CA 1
ATOM 725 C C . GLN A 1 95 ? 2.954 2.494 -3.175 1.00 82.69 95 GLN A C 1
ATOM 727 O O . GLN A 1 95 ? 2.293 2.755 -2.169 1.00 82.69 95 GLN A O 1
ATOM 732 N N . ILE A 1 96 ? 3.102 1.238 -3.615 1.00 84.44 96 ILE A N 1
ATOM 733 C CA . ILE A 1 96 ? 2.528 0.076 -2.921 1.00 84.44 96 ILE A CA 1
ATOM 734 C C . ILE A 1 96 ? 3.148 -0.084 -1.535 1.00 84.44 96 ILE A C 1
ATOM 736 O O . ILE A 1 96 ? 2.419 -0.229 -0.558 1.00 84.44 96 ILE A O 1
ATOM 740 N N . ASN A 1 97 ? 4.477 -0.033 -1.421 1.00 82.12 97 ASN A N 1
ATOM 741 C CA . ASN A 1 97 ? 5.148 -0.174 -0.130 1.00 82.12 97 ASN A CA 1
ATOM 742 C C . ASN A 1 97 ? 4.791 0.964 0.824 1.00 82.12 97 ASN A C 1
ATOM 744 O O . ASN A 1 97 ? 4.573 0.702 2.004 1.00 82.12 97 ASN A O 1
ATOM 748 N N . ALA A 1 98 ? 4.695 2.201 0.329 1.00 83.75 98 ALA A N 1
ATOM 749 C CA . ALA A 1 98 ? 4.231 3.332 1.121 1.00 83.75 98 ALA A CA 1
ATOM 750 C C . ALA A 1 98 ? 2.828 3.060 1.681 1.00 83.75 98 ALA A C 1
ATOM 752 O O . ALA A 1 98 ? 2.635 3.118 2.892 1.00 83.75 98 ALA A O 1
ATOM 753 N N . TYR A 1 99 ? 1.878 2.654 0.833 1.00 89.50 99 TYR A N 1
ATOM 754 C CA . TYR A 1 99 ? 0.531 2.307 1.284 1.00 89.50 99 TYR A CA 1
ATOM 755 C C . TYR A 1 99 ? 0.518 1.147 2.291 1.00 89.50 99 TYR A C 1
ATOM 757 O O . TYR A 1 99 ? -0.068 1.278 3.363 1.00 89.50 99 TYR A O 1
ATOM 765 N N . LEU A 1 100 ? 1.193 0.030 2.000 1.00 89.19 100 LEU A N 1
ATOM 766 C CA . LEU A 1 100 ? 1.231 -1.137 2.890 1.00 89.19 100 LEU A CA 1
ATOM 767 C C . LEU A 1 100 ? 1.907 -0.830 4.236 1.00 89.19 100 LEU A C 1
ATOM 769 O O . LEU A 1 100 ? 1.503 -1.373 5.264 1.00 89.19 100 LEU A O 1
ATOM 773 N N . ASN A 1 101 ? 2.908 0.054 4.255 1.00 86.25 101 ASN A N 1
ATOM 774 C CA . ASN A 1 101 ? 3.510 0.543 5.495 1.00 86.25 101 ASN A CA 1
ATOM 775 C C . ASN A 1 101 ? 2.516 1.378 6.305 1.00 86.25 101 ASN A C 1
ATOM 777 O O . ASN A 1 101 ? 2.409 1.180 7.514 1.00 86.25 101 ASN A O 1
ATOM 781 N N . GLU A 1 102 ? 1.742 2.252 5.658 1.00 90.12 102 GLU A N 1
ATOM 782 C CA . GLU A 1 102 ? 0.696 3.003 6.353 1.00 90.12 102 GLU A CA 1
ATOM 783 C C . GLU A 1 102 ? -0.434 2.099 6.862 1.00 90.12 102 GLU A C 1
ATOM 785 O O . GLU A 1 102 ? -0.954 2.332 7.956 1.00 90.12 102 GLU A O 1
ATOM 790 N N . VAL A 1 103 ? -0.790 1.032 6.137 1.00 91.88 103 VAL A N 1
ATOM 791 C CA . VAL A 1 103 ? -1.736 0.009 6.620 1.00 91.88 103 VAL A CA 1
ATOM 792 C C . VAL A 1 103 ? -1.182 -0.673 7.870 1.00 91.88 103 VAL A C 1
ATOM 794 O O . VAL A 1 103 ? -1.890 -0.777 8.872 1.00 91.88 103 VAL A O 1
ATOM 797 N N . TYR A 1 104 ? 0.085 -1.095 7.843 1.00 90.88 104 TYR A N 1
ATOM 798 C CA . TYR A 1 104 ? 0.747 -1.717 8.991 1.00 90.88 104 TYR A CA 1
ATOM 799 C C . TYR A 1 104 ? 0.771 -0.787 10.209 1.00 90.88 104 TYR A C 1
ATOM 801 O O . TYR A 1 104 ? 0.383 -1.189 11.308 1.00 90.88 104 TYR A O 1
ATOM 809 N N . ASN A 1 105 ? 1.175 0.471 10.014 1.00 89.19 105 ASN A N 1
ATOM 810 C CA . ASN A 1 105 ? 1.215 1.482 11.068 1.00 89.19 105 ASN A CA 1
ATOM 811 C C . ASN A 1 105 ? -0.178 1.713 11.660 1.00 89.19 105 ASN A C 1
ATOM 813 O O . ASN A 1 105 ? -0.340 1.696 12.880 1.00 89.19 105 ASN A O 1
ATOM 817 N N . THR A 1 106 ? -1.195 1.836 10.807 1.00 90.69 106 THR A N 1
ATOM 818 C CA . THR A 1 106 ? -2.595 1.975 11.224 1.00 90.69 106 THR A CA 1
ATOM 819 C C . THR A 1 106 ? -3.036 0.780 12.059 1.00 90.69 106 THR A C 1
ATOM 821 O O . THR A 1 106 ? -3.505 0.957 13.183 1.00 90.69 106 THR A O 1
ATOM 824 N N . ALA A 1 107 ? -2.823 -0.442 11.568 1.00 91.50 107 ALA A N 1
ATOM 825 C CA . ALA A 1 107 ? -3.203 -1.653 12.281 1.00 91.50 107 ALA A CA 1
ATOM 826 C C . ALA A 1 107 ? -2.502 -1.762 13.643 1.00 91.50 107 ALA A C 1
ATOM 828 O O . ALA A 1 107 ? -3.148 -2.054 14.648 1.00 91.50 107 ALA A O 1
ATOM 829 N N . LYS A 1 108 ? -1.204 -1.445 13.705 1.00 89.50 108 LYS A N 1
ATOM 830 C CA . LYS A 1 108 ? -0.425 -1.444 14.948 1.00 89.50 108 LYS A CA 1
ATOM 831 C C . LYS A 1 108 ? -0.942 -0.411 15.951 1.00 89.50 108 LYS A C 1
ATOM 833 O O . LYS A 1 108 ? -1.042 -0.721 17.136 1.00 89.50 108 LYS A O 1
ATOM 838 N N . ILE A 1 109 ? -1.271 0.797 15.497 1.00 88.12 109 ILE A N 1
ATOM 839 C CA . ILE A 1 109 ? -1.785 1.867 16.360 1.00 88.12 109 ILE A CA 1
ATOM 840 C C . ILE A 1 109 ? -3.164 1.477 16.917 1.00 88.12 109 ILE A C 1
ATOM 842 O O . ILE A 1 109 ? -3.362 1.510 18.132 1.00 88.12 109 ILE A O 1
ATOM 846 N N . PHE A 1 110 ? -4.093 1.023 16.067 1.00 88.25 110 PHE A N 1
ATOM 847 C CA . PHE A 1 110 ? -5.410 0.548 16.512 1.00 88.25 110 PHE A CA 1
ATOM 848 C C . PHE A 1 110 ? -5.308 -0.654 17.461 1.00 88.25 110 PHE A C 1
ATOM 850 O O . PHE A 1 110 ? -6.025 -0.696 18.463 1.00 88.25 110 PHE A O 1
ATOM 857 N N . ARG A 1 111 ? -4.398 -1.604 17.200 1.00 85.75 111 ARG A N 1
ATOM 858 C CA . ARG A 1 111 ? -4.171 -2.751 18.087 1.00 85.75 111 ARG A CA 1
ATOM 859 C C . ARG A 1 111 ? -3.580 -2.319 19.430 1.00 85.75 111 ARG A C 1
ATOM 861 O O . ARG A 1 111 ? -4.114 -2.698 20.467 1.00 85.75 111 ARG A O 1
ATOM 868 N N . GLY A 1 112 ? -2.577 -1.442 19.437 1.00 80.50 112 GLY A N 1
ATOM 869 C CA . GLY A 1 112 ? -1.997 -0.904 20.673 1.00 80.50 112 GLY A CA 1
ATOM 870 C C . GLY A 1 112 ? -3.023 -0.174 21.549 1.00 80.50 112 GLY A C 1
ATOM 871 O O . GLY A 1 112 ? -3.019 -0.323 22.770 1.00 80.50 112 GLY A O 1
ATOM 872 N N . TYR A 1 113 ? -3.968 0.545 20.937 1.00 74.00 113 TYR A N 1
ATOM 873 C CA . TYR A 1 113 ? -5.076 1.185 21.656 1.00 74.00 113 TYR A CA 1
ATOM 874 C C . TYR A 1 113 ? -6.235 0.249 21.998 1.00 74.00 113 TYR A C 1
ATOM 876 O O . TYR A 1 113 ? -7.094 0.620 22.791 1.00 74.00 113 TYR A O 1
ATOM 884 N N . SER A 1 114 ? -6.278 -0.960 21.441 1.00 63.66 114 SER A N 1
ATOM 885 C CA . SER A 1 114 ? -7.189 -1.995 21.928 1.00 63.66 114 SER A CA 1
ATOM 886 C C . SER A 1 114 ? -6.683 -2.635 23.227 1.00 63.66 114 SER A C 1
ATOM 888 O O . SER A 1 114 ? -7.502 -3.025 24.055 1.00 63.66 114 SER A O 1
ATOM 890 N N . ASP A 1 115 ? -5.366 -2.658 23.458 1.00 62.47 115 ASP A N 1
ATOM 891 C CA . ASP A 1 115 ? -4.757 -3.261 24.653 1.00 62.47 115 ASP A CA 1
ATOM 892 C C . ASP A 1 115 ? -4.680 -2.288 25.852 1.00 62.47 115 ASP A C 1
ATOM 894 O O . ASP A 1 115 ? -4.694 -2.715 27.007 1.00 62.47 115 ASP A O 1
ATOM 898 N N . GLY A 1 116 ? -4.667 -0.971 25.604 1.00 59.78 116 GLY A N 1
ATOM 899 C CA . GLY A 1 116 ? -4.787 0.078 26.626 1.00 59.78 116 GLY A CA 1
ATOM 900 C C . GLY A 1 116 ? -6.165 0.749 26.612 1.00 59.78 116 GLY A C 1
ATOM 901 O O . GLY A 1 116 ? -6.728 0.992 25.555 1.00 59.78 116 GLY A O 1
ATOM 902 N N . ALA A 1 117 ? -6.741 1.097 27.767 1.00 58.19 117 ALA A N 1
ATOM 903 C CA . ALA A 1 117 ? -7.988 1.871 27.799 1.00 58.19 117 ALA A CA 1
ATOM 904 C C . ALA A 1 117 ? -7.745 3.278 27.218 1.00 58.19 117 ALA A C 1
ATOM 906 O O . ALA A 1 117 ? -7.169 4.091 27.931 1.00 58.19 117 ALA A O 1
ATOM 907 N N . PHE A 1 118 ? -8.151 3.533 25.961 1.00 65.81 118 PHE A N 1
ATOM 908 C CA . PHE A 1 118 ? -8.043 4.791 25.188 1.00 65.81 118 PHE A CA 1
ATOM 909 C C . PHE A 1 118 ? -7.484 5.967 26.001 1.00 65.81 118 PHE A C 1
ATOM 911 O O . PHE A 1 118 ? -8.226 6.732 26.622 1.00 65.81 118 PHE A O 1
ATOM 918 N N . THR A 1 119 ? -6.156 6.046 26.098 1.00 55.62 119 THR A N 1
ATOM 919 C CA . THR A 1 119 ? -5.478 6.870 27.104 1.00 55.62 119 THR A CA 1
ATOM 920 C C . THR A 1 119 ? -5.417 8.330 26.649 1.00 55.62 119 THR A C 1
ATOM 922 O O . THR A 1 119 ? -4.358 8.839 26.294 1.00 55.62 119 THR A O 1
ATOM 925 N N . GLY A 1 120 ? -6.566 9.009 26.641 1.00 64.50 120 GLY A N 1
ATOM 926 C CA . GLY A 1 120 ? -6.676 10.459 26.472 1.00 64.50 120 GLY A CA 1
ATOM 927 C C . GLY A 1 120 ? -6.794 10.969 25.030 1.00 64.50 120 GLY A C 1
ATOM 928 O O . GLY A 1 120 ? -6.627 10.246 24.052 1.00 64.50 120 GLY A O 1
ATOM 929 N N . GLN A 1 121 ? -7.105 12.264 24.911 1.00 70.38 121 GLN A N 1
ATOM 930 C CA . GLN A 1 121 ? -7.368 12.953 23.639 1.00 70.38 121 GLN A CA 1
ATOM 931 C C . GLN A 1 121 ? -6.168 12.941 22.672 1.00 70.38 121 GLN A C 1
ATOM 933 O O . GLN A 1 121 ? -6.350 12.983 21.458 1.00 70.38 121 GLN A O 1
ATOM 938 N N . SER A 1 122 ? -4.940 12.854 23.190 1.00 75.31 122 SER A N 1
ATOM 939 C CA . SER A 1 122 ? -3.717 12.770 22.382 1.00 75.31 122 SER A CA 1
ATOM 940 C C . SER A 1 122 ? -3.628 11.473 21.572 1.00 75.31 122 SER A C 1
ATOM 942 O O . SER A 1 122 ? -3.208 11.508 20.420 1.00 75.31 122 SER A O 1
ATOM 944 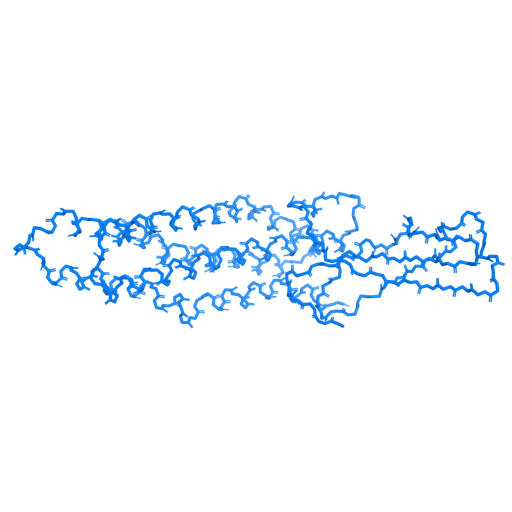N N . ALA A 1 123 ? -4.074 10.342 22.129 1.00 74.38 123 ALA A N 1
ATOM 945 C CA . ALA A 1 123 ? -4.098 9.060 21.425 1.00 74.38 123 ALA A CA 1
ATOM 946 C C . ALA A 1 123 ? -5.074 9.077 20.236 1.00 74.38 123 ALA A C 1
ATOM 948 O O . ALA A 1 123 ? -4.755 8.588 19.154 1.00 74.38 123 ALA A O 1
ATOM 949 N N . LEU A 1 124 ? -6.240 9.704 20.418 1.00 79.75 124 LEU A N 1
ATOM 950 C CA . LEU A 1 124 ? -7.226 9.874 19.348 1.00 79.75 124 LEU A CA 1
ATOM 951 C C . LEU A 1 124 ? -6.722 10.820 18.251 1.00 79.75 124 LEU A C 1
ATOM 953 O O . LEU A 1 124 ? -6.907 10.542 17.068 1.00 79.75 124 LEU A O 1
ATOM 957 N N . ARG A 1 125 ? -5.995 11.883 18.624 1.00 81.81 125 ARG A N 1
ATOM 958 C CA . ARG A 1 125 ? -5.356 12.774 17.647 1.00 81.81 125 ARG A CA 1
ATOM 959 C C . ARG A 1 125 ? -4.338 12.034 16.775 1.00 81.81 125 ARG A C 1
ATOM 961 O O . ARG A 1 125 ? -4.330 12.234 15.564 1.00 81.81 125 ARG A O 1
ATOM 968 N N . ASN A 1 126 ? -3.538 11.145 17.367 1.00 84.00 126 ASN A N 1
ATOM 969 C CA . ASN A 1 126 ? -2.586 10.320 16.618 1.00 84.00 126 ASN A CA 1
ATOM 970 C C . ASN A 1 126 ? -3.291 9.385 15.621 1.00 84.00 126 ASN A C 1
ATOM 972 O O . ASN A 1 126 ? -2.807 9.215 14.506 1.00 84.00 126 ASN A O 1
ATOM 976 N N . LEU A 1 127 ? -4.442 8.804 15.987 1.00 86.38 127 LEU A N 1
ATOM 977 C CA . LEU A 1 127 ? -5.254 8.003 15.060 1.00 86.38 127 LEU A CA 1
ATOM 978 C C . LEU A 1 127 ? -5.765 8.835 13.878 1.00 86.38 127 LEU A C 1
ATOM 980 O O . LEU A 1 127 ? -5.751 8.361 12.745 1.00 86.38 127 LEU A O 1
ATOM 984 N N . ASP A 1 128 ? -6.180 10.078 14.117 1.00 85.75 128 ASP A N 1
ATOM 985 C CA . ASP A 1 128 ? -6.626 10.976 13.050 1.00 85.75 128 ASP A CA 1
ATOM 986 C C . ASP A 1 128 ? -5.495 11.405 12.113 1.00 85.75 128 ASP A C 1
ATOM 988 O O . ASP A 1 128 ? -5.684 11.476 10.896 1.00 85.75 128 ASP A O 1
ATOM 992 N N . GLU A 1 129 ? -4.317 11.697 12.663 1.00 87.88 129 GLU A N 1
ATOM 993 C CA . GLU A 1 129 ? -3.115 11.981 11.876 1.00 87.88 129 GLU A CA 1
ATOM 994 C C . GLU A 1 129 ? -2.738 10.763 11.021 1.00 87.88 129 GLU A C 1
ATOM 996 O O . GLU A 1 129 ? -2.559 10.894 9.808 1.00 87.88 129 GLU A O 1
ATOM 1001 N N . GLN A 1 130 ? -2.742 9.566 11.613 1.00 89.12 130 GLN A N 1
ATOM 1002 C CA . GLN A 1 130 ? -2.467 8.325 10.896 1.00 89.12 130 GLN A CA 1
ATOM 1003 C C . GLN A 1 130 ? -3.495 8.053 9.789 1.00 89.12 130 GLN A C 1
ATOM 1005 O O . GLN A 1 130 ? -3.124 7.680 8.676 1.00 89.12 130 GLN A O 1
ATOM 1010 N N . ARG A 1 131 ? -4.786 8.294 10.051 1.00 89.94 131 ARG A N 1
ATOM 1011 C CA . ARG A 1 131 ? -5.851 8.185 9.044 1.00 89.94 131 ARG A CA 1
ATOM 1012 C C . ARG A 1 131 ? -5.580 9.087 7.840 1.00 89.94 131 ARG A C 1
ATOM 1014 O O . ARG A 1 131 ? -5.779 8.665 6.702 1.00 89.94 131 ARG A O 1
ATOM 1021 N N . LYS A 1 132 ? -5.116 10.323 8.065 1.00 89.81 132 LYS A N 1
ATOM 1022 C CA . LYS A 1 132 ? -4.770 11.256 6.978 1.00 89.81 132 LYS A CA 1
ATOM 1023 C C . LYS A 1 132 ? -3.602 10.739 6.140 1.00 89.81 132 LYS A C 1
ATOM 1025 O O . LYS A 1 132 ? -3.694 10.787 4.915 1.00 89.81 132 LYS A O 1
ATOM 1030 N N . LEU A 1 133 ? -2.545 10.230 6.779 1.00 87.31 133 LEU A N 1
ATOM 1031 C CA . LEU A 1 133 ? -1.383 9.654 6.089 1.00 87.31 133 LEU A CA 1
ATOM 1032 C C . LEU A 1 133 ? -1.780 8.446 5.235 1.00 87.31 133 LEU A C 1
ATOM 1034 O O . LEU A 1 133 ? -1.474 8.402 4.043 1.00 87.31 133 LEU A O 1
ATOM 1038 N N . LEU A 1 134 ? -2.550 7.520 5.810 1.00 88.81 134 LEU A N 1
ATOM 1039 C CA . LEU A 1 134 ? -3.052 6.344 5.107 1.00 88.81 134 LEU A CA 1
ATOM 1040 C C . LEU A 1 134 ? -3.924 6.713 3.902 1.00 88.81 134 LEU A C 1
ATOM 1042 O O . LEU A 1 134 ? -3.719 6.189 2.808 1.00 88.81 134 LEU A O 1
ATOM 1046 N N . ASN A 1 135 ? -4.874 7.634 4.081 1.00 87.19 135 ASN A N 1
ATOM 1047 C CA . ASN A 1 135 ? -5.750 8.076 2.997 1.00 87.19 135 ASN A CA 1
ATOM 1048 C C . ASN A 1 135 ? -4.964 8.799 1.897 1.00 87.19 135 ASN A C 1
ATOM 1050 O O . ASN A 1 135 ? -5.258 8.616 0.719 1.00 87.19 135 ASN A O 1
ATOM 1054 N N . ALA A 1 136 ? -3.945 9.588 2.247 1.00 86.81 136 ALA A N 1
ATOM 1055 C CA . ALA A 1 136 ? -3.072 10.226 1.264 1.00 86.81 136 ALA A CA 1
ATOM 1056 C C . ALA A 1 136 ? -2.274 9.193 0.449 1.00 86.81 136 ALA A C 1
ATOM 1058 O O . ALA A 1 136 ? -2.206 9.300 -0.781 1.00 86.81 136 ALA A O 1
ATOM 1059 N N . ALA A 1 137 ? -1.723 8.167 1.108 1.00 85.00 137 ALA A N 1
ATOM 1060 C CA . ALA A 1 137 ? -1.017 7.075 0.442 1.00 85.00 137 ALA A CA 1
ATOM 1061 C C . ALA A 1 137 ? -1.952 6.280 -0.488 1.00 85.00 137 ALA A C 1
ATOM 1063 O O . ALA A 1 137 ? -1.621 6.056 -1.653 1.00 85.00 137 ALA A O 1
ATOM 1064 N N . TYR A 1 138 ? -3.153 5.932 -0.014 1.00 87.62 138 TYR A N 1
ATOM 1065 C CA . TYR A 1 138 ? -4.154 5.219 -0.812 1.00 87.62 138 TYR A CA 1
ATOM 1066 C C . TYR A 1 138 ? -4.637 6.042 -2.013 1.00 87.62 138 TYR A C 1
ATOM 1068 O O . TYR A 1 138 ? -4.668 5.541 -3.134 1.00 87.62 138 TYR A O 1
ATOM 1076 N N . ASN A 1 139 ? -4.934 7.330 -1.821 1.00 86.81 139 ASN A N 1
ATOM 1077 C CA . ASN A 1 139 ? -5.365 8.218 -2.903 1.00 86.81 139 ASN A CA 1
ATOM 1078 C C . ASN A 1 139 ? -4.280 8.413 -3.966 1.00 86.81 139 ASN A C 1
ATOM 1080 O O . ASN A 1 139 ? -4.593 8.501 -5.153 1.00 86.81 139 ASN A O 1
ATOM 1084 N N . THR A 1 140 ? -3.008 8.462 -3.563 1.00 84.75 140 THR A N 1
ATOM 1085 C CA . THR A 1 140 ? -1.878 8.524 -4.504 1.00 84.75 140 THR A CA 1
ATOM 1086 C C . THR A 1 140 ? -1.839 7.271 -5.376 1.00 84.75 140 THR A C 1
ATOM 1088 O O . THR A 1 140 ? -1.775 7.371 -6.602 1.00 84.75 140 THR A O 1
ATOM 1091 N N . LEU A 1 141 ? -1.967 6.100 -4.749 1.00 83.62 141 LEU A N 1
ATOM 1092 C CA . LEU A 1 141 ? -1.996 4.812 -5.433 1.00 83.62 141 LEU A CA 1
ATOM 1093 C C . LEU A 1 141 ? -3.198 4.700 -6.386 1.00 83.62 141 LEU A C 1
ATOM 1095 O O . LEU A 1 141 ? -3.033 4.323 -7.545 1.00 83.62 141 LEU A O 1
ATOM 1099 N N . LEU A 1 142 ? -4.395 5.096 -5.938 1.00 83.94 142 LEU A N 1
ATOM 1100 C CA . LEU A 1 142 ? -5.617 5.091 -6.748 1.00 83.94 142 LEU A CA 1
ATOM 1101 C C . LEU A 1 142 ? -5.542 6.044 -7.941 1.00 83.94 142 LEU A C 1
ATOM 1103 O O . LEU A 1 142 ? -5.910 5.662 -9.051 1.00 83.94 142 LEU A O 1
ATOM 1107 N N . LYS A 1 143 ? -5.039 7.268 -7.741 1.00 84.81 143 LYS A N 1
ATOM 1108 C CA . LYS A 1 143 ? -4.889 8.258 -8.818 1.00 84.81 143 LYS A CA 1
ATOM 1109 C C . LYS A 1 143 ? -4.023 7.719 -9.958 1.00 84.81 143 LYS A C 1
ATOM 1111 O O . LYS A 1 143 ? -4.292 8.003 -11.123 1.00 84.81 143 LYS A O 1
ATOM 1116 N N . ASN A 1 144 ? -3.003 6.934 -9.622 1.00 80.00 144 ASN A N 1
ATOM 1117 C CA . ASN A 1 144 ? -2.073 6.374 -10.594 1.00 80.00 144 ASN A CA 1
ATOM 1118 C C . ASN A 1 144 ? -2.474 4.978 -11.088 1.00 80.00 144 ASN A C 1
ATOM 1120 O O . ASN A 1 144 ? -1.946 4.542 -12.108 1.00 80.00 144 ASN A O 1
ATOM 1124 N N . ARG A 1 145 ? -3.424 4.296 -10.433 1.00 83.38 145 ARG A N 1
ATOM 1125 C CA . ARG A 1 145 ? -3.838 2.917 -10.738 1.00 83.38 145 ARG A CA 1
ATOM 1126 C C . ARG A 1 145 ? -4.142 2.697 -12.213 1.00 83.38 145 ARG A C 1
ATOM 1128 O O . ARG A 1 145 ? -3.506 1.859 -12.846 1.00 83.38 145 ARG A O 1
ATOM 1135 N N . ARG A 1 146 ? -5.093 3.452 -12.775 1.00 82.19 146 ARG A N 1
ATOM 1136 C CA . ARG A 1 146 ? -5.502 3.255 -14.176 1.00 82.19 146 ARG A CA 1
ATOM 1137 C C . ARG A 1 146 ? -4.329 3.469 -15.124 1.00 82.19 146 ARG A C 1
ATOM 1139 O O . ARG A 1 146 ? -4.170 2.762 -16.115 1.00 82.19 146 ARG A O 1
ATOM 1146 N N . THR A 1 147 ? -3.491 4.440 -14.797 1.00 82.56 147 THR A N 1
ATOM 1147 C CA . THR A 1 147 ? -2.298 4.758 -15.565 1.00 82.56 147 THR A CA 1
ATOM 1148 C C . THR A 1 147 ? -1.259 3.639 -15.474 1.00 82.56 147 THR A C 1
ATOM 1150 O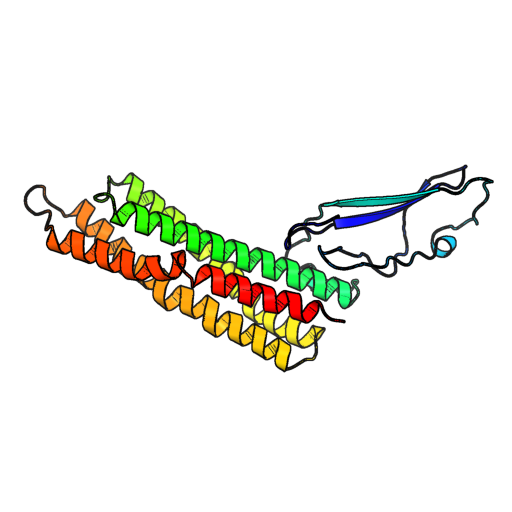 O . THR A 1 147 ? -0.670 3.287 -16.496 1.00 82.56 147 THR A O 1
ATOM 1153 N N . PHE A 1 148 ? -1.079 3.021 -14.303 1.00 81.62 148 PHE A N 1
ATOM 1154 C CA . PHE A 1 148 ? -0.246 1.832 -14.132 1.00 81.62 148 PHE A CA 1
ATOM 1155 C C . PHE A 1 148 ? -0.773 0.657 -14.957 1.00 81.62 148 PHE A C 1
ATOM 1157 O O . PHE A 1 148 ? -0.016 0.106 -15.750 1.00 81.62 148 PHE A O 1
ATOM 1164 N N . GLU A 1 149 ? -2.060 0.322 -14.844 1.00 80.38 149 GLU A N 1
ATOM 1165 C CA . GLU A 1 149 ? -2.700 -0.769 -15.598 1.00 80.38 149 GLU A CA 1
ATOM 1166 C C . GLU A 1 149 ? -2.504 -0.606 -17.117 1.00 80.38 149 GLU A C 1
ATOM 1168 O O . GLU A 1 149 ? -1.998 -1.509 -17.788 1.00 80.38 149 GLU A O 1
ATOM 1173 N N . LEU A 1 150 ? -2.826 0.579 -17.654 1.00 83.25 150 LEU A N 1
ATOM 1174 C CA . LEU A 1 150 ? -2.674 0.884 -19.082 1.00 83.25 150 LEU A CA 1
ATOM 1175 C C . LEU A 1 150 ? -1.210 0.841 -19.530 1.00 83.25 150 LEU A C 1
ATOM 1177 O O . LEU A 1 150 ? -0.903 0.398 -20.638 1.00 83.25 150 LEU A O 1
ATOM 1181 N N . THR A 1 151 ? -0.288 1.294 -18.681 1.00 79.81 151 THR A N 1
ATOM 1182 C CA . THR A 1 151 ? 1.139 1.303 -19.019 1.00 79.81 151 THR A CA 1
ATOM 1183 C C . THR A 1 151 ? 1.735 -0.100 -18.967 1.00 79.81 151 THR A C 1
ATOM 1185 O O . THR A 1 151 ? 2.531 -0.441 -19.841 1.00 79.81 151 THR A O 1
ATOM 1188 N N . ILE A 1 152 ? 1.310 -0.945 -18.021 1.00 82.81 152 ILE A N 1
ATOM 1189 C CA . ILE A 1 152 ? 1.670 -2.368 -17.987 1.00 82.81 152 ILE A CA 1
ATOM 1190 C C . ILE A 1 152 ? 1.206 -3.040 -19.281 1.00 82.81 152 ILE A C 1
ATOM 1192 O O . ILE A 1 152 ? 2.017 -3.663 -19.967 1.00 82.81 152 ILE A O 1
ATOM 1196 N N . GLN A 1 153 ? -0.056 -2.837 -19.671 1.00 83.44 153 GLN A N 1
ATOM 1197 C CA . GLN A 1 153 ? -0.595 -3.372 -20.923 1.00 83.44 153 GLN A CA 1
ATOM 1198 C C . GLN A 1 153 ? 0.213 -2.898 -22.143 1.00 83.44 153 GLN A C 1
ATOM 1200 O O . GLN A 1 153 ? 0.599 -3.705 -22.989 1.00 83.44 153 GLN A O 1
ATOM 1205 N N . ARG A 1 154 ? 0.537 -1.600 -22.212 1.00 84.88 154 ARG A N 1
ATOM 1206 C CA . ARG A 1 154 ? 1.305 -1.005 -23.318 1.00 84.88 154 ARG A CA 1
ATOM 1207 C C . ARG A 1 154 ? 2.726 -1.563 -23.426 1.00 84.88 154 ARG A C 1
ATOM 1209 O O . ARG A 1 154 ? 3.185 -1.829 -24.536 1.00 84.88 154 ARG A O 1
ATOM 1216 N N . LEU A 1 155 ? 3.435 -1.668 -22.300 1.00 78.50 155 LEU A N 1
ATOM 1217 C CA . LEU A 1 155 ? 4.861 -2.005 -22.268 1.00 78.50 155 LEU A CA 1
ATOM 1218 C C . LEU A 1 155 ? 5.126 -3.511 -22.346 1.00 78.50 155 LEU A C 1
ATOM 1220 O O . LEU A 1 155 ? 6.129 -3.907 -22.940 1.00 78.50 155 LEU A O 1
ATOM 1224 N N . TRP A 1 156 ? 4.263 -4.343 -21.757 1.00 80.44 156 TRP A N 1
ATOM 1225 C CA . TRP A 1 156 ? 4.442 -5.798 -21.768 1.00 80.44 156 TRP A CA 1
ATOM 1226 C C . TRP A 1 156 ? 3.696 -6.502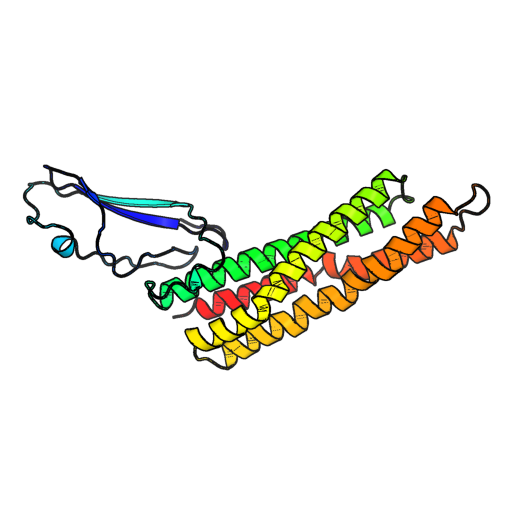 -22.896 1.00 80.44 156 TRP A C 1
ATOM 1228 O O . TRP A 1 156 ? 4.172 -7.547 -23.325 1.00 80.44 156 TRP A O 1
ATOM 1238 N N . ARG A 1 157 ? 2.583 -5.937 -23.393 1.00 81.88 157 ARG A N 1
ATOM 1239 C CA . ARG A 1 157 ? 1.729 -6.560 -24.425 1.00 81.88 157 ARG A CA 1
ATOM 1240 C C . ARG A 1 157 ? 1.387 -8.025 -24.107 1.00 81.88 157 ARG A C 1
ATOM 1242 O O . ARG A 1 157 ? 1.379 -8.872 -24.992 1.00 81.88 157 ARG A O 1
ATOM 1249 N N . ASP A 1 158 ? 1.147 -8.305 -22.830 1.00 79.56 158 ASP A N 1
ATOM 1250 C CA . ASP A 1 158 ? 0.928 -9.643 -22.285 1.00 79.56 158 ASP A CA 1
ATOM 1251 C C . ASP A 1 158 ? -0.322 -9.607 -21.401 1.00 79.56 158 ASP A C 1
ATOM 1253 O O . ASP A 1 158 ? -0.337 -8.959 -20.350 1.00 79.56 158 ASP A O 1
ATOM 1257 N N . GLU A 1 159 ? -1.375 -10.289 -21.852 1.00 78.25 159 GLU A N 1
ATOM 1258 C CA . GLU A 1 159 ? -2.674 -10.324 -21.178 1.00 78.25 159 GLU A CA 1
ATOM 1259 C C . GLU A 1 159 ? -2.589 -10.954 -19.787 1.00 78.25 159 GLU A C 1
ATOM 1261 O O . GLU A 1 159 ? -3.244 -10.474 -18.862 1.00 78.25 159 GLU A O 1
ATOM 1266 N N . ALA A 1 160 ? -1.735 -11.965 -19.596 1.00 80.19 160 ALA A N 1
ATOM 1267 C CA . ALA A 1 160 ? -1.554 -12.585 -18.290 1.00 80.19 160 ALA A CA 1
ATOM 1268 C C . ALA A 1 160 ? -0.933 -11.588 -17.302 1.00 80.19 160 ALA A C 1
ATOM 1270 O O . ALA A 1 160 ? -1.364 -11.499 -16.154 1.00 80.19 160 ALA A O 1
ATOM 1271 N N . LYS A 1 161 ? 0.033 -10.772 -17.745 1.00 73.44 161 LYS A N 1
ATOM 1272 C CA . LYS A 1 161 ? 0.649 -9.740 -16.889 1.00 73.44 161 LYS A CA 1
ATOM 1273 C C . LYS A 1 161 ? -0.311 -8.603 -16.565 1.00 73.44 161 LYS A C 1
ATOM 1275 O O . LYS A 1 161 ? -0.313 -8.115 -15.435 1.00 73.44 161 LYS A O 1
ATOM 1280 N N . THR A 1 162 ? -1.142 -8.201 -17.523 1.00 78.50 162 THR A N 1
ATOM 1281 C CA . THR A 1 162 ? -2.208 -7.223 -17.276 1.00 78.50 162 THR A CA 1
ATOM 1282 C C . THR A 1 162 ? -3.233 -7.763 -16.277 1.00 78.50 162 THR A C 1
ATOM 1284 O O . THR A 1 162 ? -3.572 -7.051 -15.334 1.00 78.50 162 THR A O 1
ATOM 1287 N N . ALA A 1 163 ? -3.646 -9.027 -16.402 1.00 80.19 163 ALA A N 1
ATOM 1288 C CA . ALA A 1 163 ? -4.589 -9.659 -15.479 1.00 80.19 163 ALA A CA 1
ATOM 1289 C C . ALA A 1 163 ? -4.036 -9.779 -14.047 1.00 80.19 163 ALA A C 1
ATOM 1291 O O . ALA A 1 163 ? -4.764 -9.540 -13.083 1.00 80.19 163 ALA A O 1
ATOM 1292 N N . VAL A 1 164 ? -2.743 -10.092 -13.882 1.00 79.50 164 VAL A N 1
ATOM 1293 C CA . VAL A 1 164 ? -2.094 -10.114 -12.555 1.00 79.50 164 VAL A CA 1
ATOM 1294 C C . VAL A 1 164 ? -2.089 -8.714 -11.929 1.00 79.50 164 VAL A C 1
ATOM 1296 O O . VAL A 1 164 ? -2.398 -8.575 -10.746 1.00 79.50 164 VAL A O 1
ATOM 1299 N N . ALA A 1 165 ? -1.798 -7.668 -12.710 1.00 79.44 165 ALA A N 1
ATOM 1300 C CA . ALA A 1 165 ? -1.847 -6.286 -12.231 1.00 79.44 165 ALA A CA 1
ATOM 1301 C C . ALA A 1 165 ? -3.262 -5.863 -11.815 1.00 79.44 165 ALA A C 1
ATOM 1303 O O . ALA A 1 165 ? -3.448 -5.322 -10.725 1.00 79.44 165 ALA A O 1
ATOM 1304 N N . GLU A 1 166 ? -4.265 -6.156 -12.642 1.00 81.56 166 GLU A N 1
ATOM 1305 C CA . GLU A 1 166 ? -5.667 -5.865 -12.339 1.00 81.56 166 GLU A CA 1
ATOM 1306 C C . GLU A 1 166 ? -6.140 -6.603 -11.080 1.00 81.56 166 GLU A C 1
ATOM 1308 O O . GLU A 1 166 ? -6.741 -5.993 -10.191 1.00 81.56 166 GLU A O 1
ATOM 1313 N N . THR A 1 167 ? -5.806 -7.891 -10.957 1.00 83.12 167 THR A N 1
ATOM 1314 C CA . THR A 1 167 ? -6.121 -8.708 -9.776 1.00 83.12 167 THR A CA 1
ATOM 1315 C C . THR A 1 167 ? -5.481 -8.116 -8.525 1.00 83.12 167 THR A C 1
ATOM 1317 O O . THR A 1 167 ? -6.144 -7.984 -7.501 1.00 83.12 167 THR A O 1
ATOM 1320 N N . PHE A 1 168 ? -4.221 -7.686 -8.593 1.00 83.81 168 PHE A N 1
ATOM 1321 C CA . PHE A 1 168 ? -3.544 -7.075 -7.453 1.00 83.81 168 PHE A CA 1
ATOM 1322 C C . PHE A 1 168 ? -4.249 -5.795 -6.964 1.00 83.81 168 PHE A C 1
ATOM 1324 O O . PHE A 1 168 ? -4.527 -5.654 -5.769 1.00 83.81 168 PHE A O 1
ATOM 1331 N N . PHE A 1 169 ? -4.598 -4.878 -7.872 1.00 83.06 169 PHE A N 1
ATOM 1332 C CA . PHE A 1 169 ? -5.290 -3.645 -7.489 1.00 83.06 169 PHE A CA 1
ATOM 1333 C C . PHE A 1 169 ? -6.711 -3.900 -6.965 1.00 83.06 169 PHE A C 1
ATOM 1335 O O . PHE A 1 169 ? -7.081 -3.373 -5.917 1.00 83.06 169 PHE A O 1
ATOM 1342 N N . THR A 1 170 ? -7.498 -4.724 -7.660 1.00 80.00 170 THR A N 1
ATOM 1343 C CA . THR A 1 170 ? -8.906 -4.995 -7.307 1.00 80.00 170 THR A CA 1
ATOM 1344 C C . THR A 1 170 ? -9.067 -5.904 -6.092 1.00 80.00 170 THR A C 1
ATOM 1346 O O . THR A 1 170 ? -9.935 -5.685 -5.250 1.00 80.00 170 THR A O 1
ATOM 1349 N N . THR A 1 171 ? -8.262 -6.960 -6.005 1.00 78.38 171 THR A N 1
ATOM 1350 C CA . THR A 1 171 ? -8.497 -8.066 -5.070 1.00 78.38 171 THR A CA 1
ATOM 1351 C C . THR A 1 171 ? -7.707 -7.900 -3.787 1.00 78.38 171 THR A C 1
ATOM 1353 O O . THR A 1 171 ? -8.192 -8.311 -2.740 1.00 78.38 171 THR A O 1
ATOM 1356 N N . PHE A 1 172 ? -6.529 -7.274 -3.831 1.00 80.56 172 PHE A N 1
ATOM 1357 C CA . PHE A 1 172 ? -5.718 -7.080 -2.631 1.00 80.56 172 PHE A CA 1
ATOM 1358 C C . PHE A 1 172 ? -5.843 -5.673 -2.075 1.00 80.56 172 PHE A C 1
ATOM 1360 O O . PHE A 1 172 ? -6.254 -5.507 -0.929 1.00 80.56 172 PHE A O 1
ATOM 1367 N N . LEU A 1 173 ? -5.530 -4.650 -2.871 1.00 83.38 173 LEU A N 1
ATOM 1368 C CA . LEU A 1 173 ? -5.492 -3.280 -2.357 1.00 83.38 173 LEU A CA 1
ATOM 1369 C C . LEU A 1 173 ? -6.882 -2.760 -1.986 1.00 83.38 173 LEU A C 1
ATOM 1371 O O . LEU A 1 173 ? -7.076 -2.296 -0.859 1.00 83.38 173 LEU A O 1
ATOM 1375 N N . ASP A 1 174 ? -7.855 -2.886 -2.891 1.00 85.19 174 ASP A N 1
ATOM 1376 C CA . ASP A 1 174 ? -9.221 -2.422 -2.628 1.00 85.19 174 ASP A CA 1
ATOM 1377 C C . ASP A 1 174 ? -9.911 -3.257 -1.547 1.00 85.19 174 ASP A C 1
ATOM 1379 O O . ASP A 1 174 ? -10.597 -2.703 -0.689 1.00 85.19 174 ASP A O 1
ATOM 1383 N N . LYS A 1 175 ? -9.704 -4.581 -1.536 1.00 87.06 175 LYS A N 1
ATOM 1384 C CA . LYS A 1 175 ? -10.248 -5.460 -0.491 1.00 87.06 175 LYS A CA 1
ATOM 1385 C C . LYS A 1 175 ? -9.692 -5.092 0.882 1.00 87.06 175 LYS A C 1
ATOM 1387 O O . LYS A 1 175 ? -10.468 -4.882 1.807 1.00 87.06 175 LYS A O 1
ATOM 1392 N N . MET A 1 176 ? -8.372 -4.945 1.005 1.00 88.94 176 MET A N 1
ATOM 1393 C CA . MET A 1 176 ? -7.714 -4.560 2.255 1.00 88.94 176 MET A CA 1
ATOM 1394 C C . MET A 1 176 ? -8.227 -3.207 2.759 1.00 88.94 176 MET A C 1
ATOM 1396 O O . MET A 1 176 ? -8.544 -3.056 3.942 1.00 88.94 176 MET A O 1
ATOM 1400 N N . HIS A 1 177 ? -8.365 -2.234 1.854 1.00 88.81 177 HIS A N 1
ATOM 1401 C CA . HIS A 1 177 ? -8.914 -0.931 2.203 1.00 88.81 177 HIS A CA 1
ATOM 1402 C C . HIS A 1 177 ? -10.374 -1.038 2.669 1.00 88.81 177 HIS A C 1
ATOM 1404 O O . HIS A 1 177 ? -10.733 -0.552 3.739 1.00 88.81 177 HIS A O 1
ATOM 1410 N N . ARG A 1 178 ? -11.218 -1.726 1.898 1.00 90.50 178 ARG A N 1
ATOM 1411 C CA . ARG 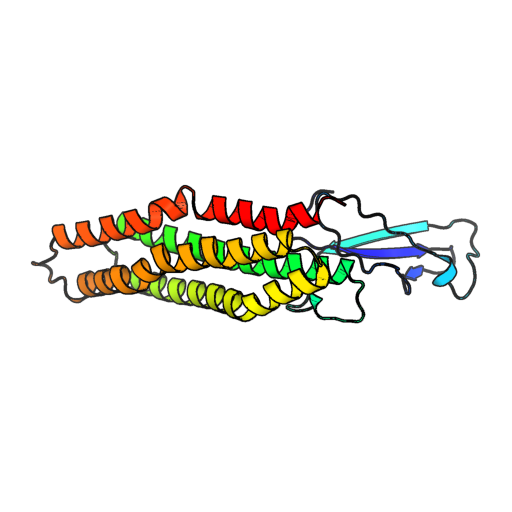A 1 178 ? -12.659 -1.828 2.146 1.00 90.50 178 ARG A CA 1
ATOM 1412 C C . ARG A 1 178 ? -13.009 -2.656 3.379 1.00 90.50 178 ARG A C 1
ATOM 1414 O O . ARG A 1 178 ? -13.935 -2.304 4.098 1.00 90.50 178 ARG A O 1
ATOM 1421 N N . GLU A 1 179 ? -12.323 -3.770 3.601 1.00 91.50 179 GLU A N 1
ATOM 1422 C CA . GLU A 1 179 ? -12.703 -4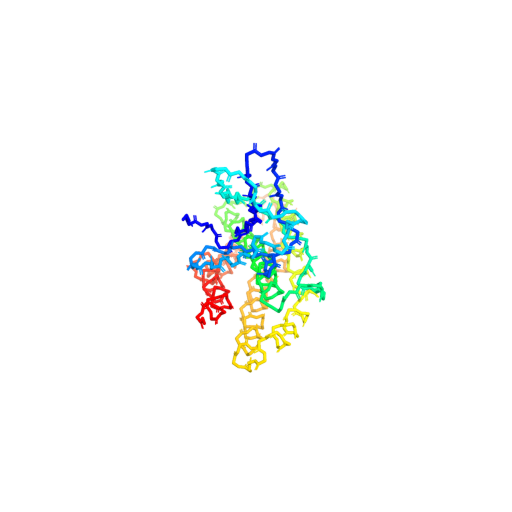.758 4.619 1.00 91.50 179 GLU A CA 1
ATOM 1423 C C . GLU A 1 179 ? -12.041 -4.505 5.971 1.00 91.50 179 GLU A C 1
ATOM 1425 O O . GLU A 1 179 ? -12.593 -4.901 6.997 1.00 91.50 179 GLU A O 1
ATOM 1430 N N . HIS A 1 180 ? -10.907 -3.797 5.990 1.00 92.19 180 HIS A N 1
ATOM 1431 C CA . HIS A 1 180 ? -10.173 -3.520 7.223 1.00 92.19 180 HIS A CA 1
ATOM 1432 C C . HIS A 1 180 ? -10.074 -2.027 7.523 1.00 92.19 180 HIS A C 1
ATOM 1434 O O . HIS A 1 180 ? -10.466 -1.596 8.606 1.00 92.19 180 HIS A O 1
ATOM 1440 N N . ILE A 1 181 ? -9.594 -1.223 6.573 1.00 92.25 181 ILE A N 1
ATOM 1441 C CA . ILE A 1 181 ? -9.309 0.195 6.821 1.00 92.25 181 ILE A CA 1
ATOM 1442 C C . ILE A 1 181 ? -10.580 1.033 6.971 1.00 92.25 181 ILE A C 1
ATOM 1444 O O . ILE A 1 181 ? -10.696 1.771 7.950 1.00 92.25 181 ILE A O 1
ATOM 1448 N N . LEU A 1 182 ? -11.537 0.921 6.047 1.00 91.25 182 LEU A N 1
ATOM 1449 C CA . LEU A 1 182 ? -12.785 1.688 6.125 1.00 91.25 182 LEU A CA 1
ATOM 1450 C C . LEU A 1 182 ? -13.544 1.405 7.432 1.00 91.25 182 LEU A C 1
ATOM 1452 O O . LEU A 1 182 ? -13.856 2.359 8.137 1.00 91.25 182 LEU A O 1
ATOM 1456 N N . PRO A 1 183 ? -13.750 0.146 7.871 1.00 93.75 183 PRO A N 1
ATOM 1457 C CA . PRO A 1 183 ? -14.392 -0.115 9.157 1.00 93.75 183 PRO A CA 1
ATOM 1458 C C . PRO A 1 183 ? -13.617 0.436 10.363 1.00 93.75 183 PRO A C 1
ATOM 1460 O O . PRO A 1 183 ? -14.233 0.853 11.344 1.00 93.75 183 PRO A O 1
ATOM 1463 N N . LEU A 1 184 ? -12.280 0.462 10.321 1.00 91.69 184 LEU A N 1
ATOM 1464 C CA . LEU A 1 184 ? -11.490 1.097 11.381 1.00 91.69 184 LEU A CA 1
ATOM 1465 C C . LEU A 1 184 ? -11.751 2.610 11.445 1.00 91.69 184 LEU A C 1
ATOM 1467 O O . LEU A 1 184 ? -11.943 3.154 12.533 1.00 91.69 184 LEU A O 1
ATOM 1471 N N . ASN A 1 185 ? -11.804 3.271 10.290 1.00 89.50 185 ASN A N 1
ATOM 1472 C CA . ASN A 1 185 ? -11.987 4.717 10.184 1.00 89.50 185 ASN A CA 1
ATOM 1473 C C . ASN A 1 185 ? -13.427 5.180 10.433 1.00 89.50 185 ASN A C 1
ATOM 1475 O O . ASN A 1 185 ? -13.619 6.217 11.066 1.00 89.50 185 ASN A O 1
ATOM 1479 N N . ASP A 1 186 ? -14.412 4.431 9.945 1.00 90.38 186 ASP A N 1
ATOM 1480 C CA . ASP A 1 186 ? -15.806 4.877 9.867 1.00 90.38 186 ASP A CA 1
ATOM 1481 C C . ASP A 1 186 ? -16.674 4.304 10.994 1.00 90.38 186 ASP A C 1
ATOM 1483 O O . ASP A 1 186 ? -17.717 4.868 11.315 1.00 90.38 186 ASP A O 1
ATOM 1487 N N . ASP A 1 187 ? -16.245 3.205 11.624 1.00 90.62 187 ASP A N 1
ATOM 1488 C CA . ASP A 1 187 ? -16.981 2.571 12.724 1.00 90.62 187 ASP A CA 1
ATOM 1489 C C . ASP A 1 187 ? -16.201 2.600 14.041 1.00 90.62 187 ASP A C 1
ATOM 1491 O O . ASP A 1 187 ? -16.699 3.075 15.064 1.00 90.62 187 ASP A O 1
ATOM 1495 N N . VAL A 1 188 ? -14.961 2.104 14.043 1.00 90.62 188 VAL A N 1
ATOM 1496 C CA . VAL A 1 188 ? -14.192 1.949 15.286 1.00 90.62 188 VAL A CA 1
ATOM 1497 C C . VAL A 1 188 ? -13.736 3.299 15.835 1.00 90.62 188 VAL A C 1
ATOM 1499 O O . VAL A 1 188 ? -13.968 3.577 17.012 1.00 90.62 188 VAL A O 1
ATOM 1502 N N . LEU A 1 189 ? -13.112 4.142 15.008 1.00 89.19 189 LEU A N 1
ATOM 1503 C CA . LEU A 1 189 ? -12.577 5.434 15.437 1.00 89.19 189 LEU A CA 1
ATOM 1504 C C . LEU A 1 189 ? -13.661 6.371 16.013 1.00 89.19 189 LEU A C 1
ATOM 1506 O O . LEU A 1 189 ? -13.447 6.879 17.116 1.00 89.19 189 LEU A O 1
ATOM 1510 N N . PRO A 1 190 ? -14.840 6.559 15.383 1.00 87.81 190 PRO A N 1
ATOM 1511 C CA . PRO A 1 190 ? -15.916 7.359 15.970 1.00 87.81 190 PRO A CA 1
ATOM 1512 C C . PRO A 1 190 ? -16.394 6.810 17.317 1.00 87.81 190 PRO A C 1
ATOM 1514 O O . PRO A 1 190 ? -16.540 7.564 18.274 1.00 87.81 190 PRO A O 1
ATOM 1517 N N . LYS A 1 191 ? -16.531 5.484 17.454 1.00 87.06 191 LYS A N 1
ATOM 1518 C CA . LYS A 1 191 ? -16.904 4.864 18.736 1.00 87.06 191 LYS A CA 1
ATOM 1519 C C . LYS A 1 191 ? -15.840 5.053 19.819 1.00 87.06 191 LYS A C 1
ATOM 1521 O O . LYS A 1 191 ? -16.188 5.170 20.995 1.00 87.06 191 LYS A O 1
ATOM 1526 N N . MET A 1 192 ? -14.555 5.079 19.453 1.00 86.12 192 MET A N 1
ATOM 1527 C CA . MET A 1 192 ? -13.469 5.423 20.381 1.00 86.12 192 MET A CA 1
ATOM 1528 C C . MET A 1 192 ? -13.582 6.880 20.853 1.00 86.12 192 MET A C 1
ATOM 1530 O O . MET A 1 192 ? -13.418 7.140 22.047 1.00 86.12 192 MET A O 1
ATOM 1534 N N . TYR A 1 193 ? -13.905 7.807 19.943 1.00 83.25 193 TYR A N 1
ATOM 1535 C CA . TYR A 1 193 ? -14.192 9.205 20.273 1.00 83.25 193 TYR A CA 1
ATOM 1536 C C . TYR A 1 193 ? -15.378 9.326 21.229 1.00 83.25 193 TYR A C 1
ATOM 1538 O O . TYR A 1 193 ? -15.221 9.873 22.319 1.00 83.25 193 TYR A O 1
ATOM 1546 N N . ASP A 1 194 ? -16.523 8.739 20.883 1.00 81.50 194 ASP A N 1
ATOM 1547 C CA . ASP A 1 194 ? -17.735 8.805 21.701 1.00 81.50 194 ASP A CA 1
ATOM 1548 C C . ASP A 1 194 ? -17.508 8.238 23.104 1.00 81.50 194 ASP A C 1
ATOM 1550 O O . ASP A 1 194 ? -17.919 8.831 24.104 1.00 81.50 194 ASP A O 1
ATOM 1554 N N . TYR A 1 195 ? -16.801 7.109 23.199 1.00 80.50 195 TYR A N 1
ATOM 1555 C CA . TYR A 1 195 ? -16.463 6.498 24.480 1.00 80.50 195 TYR A CA 1
ATOM 1556 C C . TYR A 1 195 ? -15.572 7.406 25.343 1.00 80.50 195 TYR A C 1
ATOM 1558 O O . TYR A 1 195 ? -15.750 7.455 26.562 1.00 80.50 195 TYR A O 1
ATOM 1566 N N . ASN A 1 196 ? -14.620 8.123 24.740 1.00 78.50 196 ASN A N 1
ATOM 1567 C CA . ASN A 1 196 ? -13.716 9.017 25.466 1.00 78.50 196 ASN A CA 1
ATOM 1568 C C . ASN A 1 196 ? -14.385 10.354 25.845 1.00 78.50 196 ASN A C 1
ATOM 1570 O O . ASN A 1 196 ? -14.126 10.882 26.923 1.00 78.50 196 ASN A O 1
ATOM 1574 N N . THR A 1 197 ? -15.266 10.883 24.991 1.00 76.69 197 THR A N 1
ATOM 1575 C CA . THR A 1 197 ? -15.953 12.171 25.190 1.00 76.69 197 THR A CA 1
ATOM 1576 C C . THR A 1 197 ? -17.169 12.060 26.110 1.00 76.69 197 THR A C 1
ATOM 1578 O O . THR A 1 197 ? -17.324 12.871 27.021 1.00 76.69 197 THR A O 1
ATOM 1581 N N . PHE A 1 198 ? -18.031 11.061 25.902 1.00 69.38 198 PHE A N 1
ATOM 1582 C CA . PHE A 1 198 ? -19.314 10.924 26.608 1.00 69.38 198 PHE A CA 1
ATOM 1583 C C . PHE A 1 198 ? -19.312 9.834 27.681 1.00 69.38 198 PHE A C 1
ATOM 1585 O O . PHE A 1 198 ? -20.305 9.662 28.394 1.00 69.38 198 PHE A O 1
ATOM 1592 N N . GLY A 1 199 ? -18.202 9.106 27.832 1.00 61.00 199 GLY A N 1
ATOM 1593 C CA . GLY A 1 199 ? -17.992 8.143 28.906 1.00 61.00 199 GLY A CA 1
ATOM 1594 C C . GLY A 1 199 ? -17.913 8.839 30.261 1.00 61.00 199 GLY A C 1
ATOM 1595 O O . GLY A 1 199 ? -16.830 9.017 30.818 1.00 61.00 199 GLY A O 1
ATOM 1596 N N . ASN A 1 200 ? -19.064 9.236 30.804 1.00 52.78 200 ASN A N 1
ATOM 1597 C CA . ASN A 1 200 ? -19.175 9.812 32.136 1.00 52.78 200 ASN A CA 1
ATOM 1598 C C . ASN A 1 200 ? -18.477 8.877 33.146 1.00 52.78 200 ASN A C 1
ATOM 1600 O O . ASN A 1 200 ? -18.502 7.655 32.976 1.00 52.78 200 ASN A O 1
ATOM 1604 N N . LYS A 1 201 ? -17.855 9.412 34.207 1.00 55.03 201 LYS A N 1
ATOM 1605 C CA . LYS A 1 201 ? -17.034 8.625 35.163 1.00 55.03 201 LYS A CA 1
ATOM 1606 C C . LYS A 1 201 ? -17.778 7.404 35.747 1.00 55.03 201 LYS A C 1
ATOM 1608 O O . LYS A 1 201 ? -17.141 6.414 36.092 1.00 55.03 201 LYS A O 1
ATOM 1613 N N . TYR A 1 202 ? -19.112 7.467 35.789 1.00 50.88 202 TYR A N 1
ATOM 1614 C CA . TYR A 1 202 ? -20.029 6.419 36.253 1.00 50.88 202 TYR A CA 1
ATOM 1615 C C . TYR A 1 202 ? -20.526 5.446 35.156 1.00 50.88 202 TYR A C 1
ATOM 1617 O O . TYR A 1 202 ? -21.041 4.383 35.480 1.00 50.88 202 TYR A O 1
ATOM 1625 N N . TYR A 1 203 ? -20.342 5.771 33.870 1.00 52.16 203 TYR A N 1
ATOM 1626 C CA . TYR A 1 203 ? -20.877 5.061 32.695 1.00 52.16 203 TYR A CA 1
ATOM 1627 C C . TYR A 1 203 ? -19.791 4.561 31.725 1.00 52.16 203 TYR A C 1
ATOM 1629 O O . TYR A 1 203 ? -20.061 4.342 30.543 1.00 52.16 203 TYR A O 1
ATOM 1637 N N . ARG A 1 204 ? -18.558 4.314 32.194 1.00 63.47 204 ARG A N 1
ATOM 1638 C CA . ARG A 1 204 ? -17.581 3.512 31.430 1.00 63.47 204 ARG A CA 1
ATOM 1639 C C . ARG A 1 204 ? -18.099 2.080 31.296 1.00 63.47 204 ARG A C 1
ATOM 1641 O O . ARG A 1 204 ? -17.755 1.189 32.073 1.00 63.47 204 ARG A O 1
ATOM 1648 N N . ASN A 1 205 ? -18.978 1.873 30.322 1.00 73.31 205 ASN A N 1
ATOM 1649 C CA . ASN A 1 205 ? -19.583 0.589 30.042 1.00 73.31 205 ASN A CA 1
ATOM 1650 C C . ASN A 1 205 ? -18.486 -0.348 29.525 1.00 73.31 205 ASN A C 1
ATOM 1652 O O . ASN A 1 205 ? -18.104 -0.301 28.355 1.00 73.31 205 ASN A O 1
ATOM 1656 N N . LYS A 1 206 ? -17.979 -1.210 30.414 1.00 76.75 206 LYS A N 1
ATOM 1657 C CA . LYS A 1 206 ? -16.958 -2.217 30.096 1.00 76.75 206 LYS A CA 1
ATOM 1658 C C . LYS A 1 206 ? -17.352 -3.077 28.890 1.00 76.75 206 LYS A C 1
ATOM 1660 O O . LYS A 1 206 ? -16.474 -3.517 28.157 1.00 76.75 206 LYS A O 1
ATOM 1665 N N . GLN A 1 207 ? -18.650 -3.295 28.654 1.00 80.38 207 GLN A N 1
ATOM 1666 C CA . GLN A 1 207 ? -19.122 -4.038 27.485 1.00 80.38 207 GLN A CA 1
ATOM 1667 C C . GLN A 1 207 ? -18.942 -3.246 26.187 1.00 80.38 207 GLN A C 1
ATOM 1669 O O . GLN A 1 207 ? -18.559 -3.834 25.181 1.00 80.38 207 GLN A O 1
ATOM 1674 N N . LEU A 1 208 ? -19.184 -1.930 26.194 1.00 81.00 208 LEU A N 1
ATOM 1675 C CA . LEU A 1 208 ? -18.947 -1.077 25.026 1.00 81.00 208 LEU A CA 1
ATOM 1676 C C . LEU A 1 208 ? -17.451 -1.005 24.705 1.00 81.00 208 LEU A C 1
ATOM 1678 O O . LEU A 1 208 ? -17.074 -1.251 23.563 1.00 81.00 208 LEU A O 1
ATOM 1682 N N . LEU A 1 209 ? -16.606 -0.777 25.717 1.00 82.50 209 LEU A N 1
ATOM 1683 C CA . LEU A 1 209 ? -15.149 -0.820 25.562 1.00 82.50 209 LEU A CA 1
ATOM 1684 C C . LEU A 1 209 ? -14.702 -2.153 24.947 1.00 82.50 209 LEU A C 1
ATOM 1686 O O . LEU A 1 209 ? -14.026 -2.163 23.923 1.00 82.50 209 LEU A O 1
ATOM 1690 N N . LYS A 1 210 ? -15.166 -3.277 25.508 1.00 85.12 210 LYS A N 1
ATOM 1691 C CA . LYS A 1 210 ? -14.839 -4.614 25.003 1.00 85.12 210 LYS A CA 1
ATOM 1692 C C . LYS A 1 210 ? -15.316 -4.830 23.565 1.00 85.12 210 LYS A C 1
ATOM 1694 O O . LYS A 1 210 ? -14.597 -5.452 22.788 1.00 85.12 210 LYS A O 1
ATOM 1699 N N . LYS A 1 211 ? -16.491 -4.315 23.182 1.00 87.69 211 LYS A N 1
ATOM 1700 C CA . LYS A 1 211 ? -16.988 -4.374 21.794 1.00 87.69 211 LYS A CA 1
ATOM 1701 C C . LYS A 1 211 ? -16.078 -3.602 20.838 1.00 87.69 211 LYS A C 1
ATOM 1703 O O . LYS A 1 211 ? -15.737 -4.140 19.790 1.00 87.69 211 LYS A O 1
ATOM 1708 N N . ILE A 1 212 ? -15.660 -2.389 21.206 1.00 88.25 212 ILE A N 1
ATOM 1709 C CA . ILE A 1 212 ? -14.742 -1.572 20.395 1.00 88.25 212 ILE A CA 1
ATOM 1710 C C . ILE A 1 212 ? -13.392 -2.286 20.252 1.00 88.25 212 ILE A C 1
ATOM 1712 O O . ILE A 1 212 ? -12.910 -2.453 19.135 1.00 88.25 212 ILE A O 1
ATOM 1716 N N . GLN A 1 213 ? -12.824 -2.778 21.358 1.00 87.19 213 GLN A N 1
ATOM 1717 C CA . GLN A 1 213 ? -11.555 -3.516 21.369 1.00 87.19 213 GLN A CA 1
ATOM 1718 C C . GLN A 1 213 ? -11.623 -4.781 20.511 1.00 87.19 213 GLN A C 1
ATOM 1720 O O . GLN A 1 213 ? -10.769 -4.990 19.658 1.00 87.19 213 GLN A O 1
ATOM 1725 N N . THR A 1 214 ? -12.676 -5.588 20.682 1.00 90.56 214 THR A N 1
ATOM 1726 C CA . THR A 1 214 ? -12.874 -6.820 19.904 1.00 90.56 214 THR A CA 1
ATOM 1727 C C . THR A 1 214 ? -13.001 -6.498 18.420 1.00 90.56 214 THR A C 1
ATOM 1729 O O . THR A 1 214 ? -12.402 -7.174 17.590 1.00 90.56 214 THR A O 1
ATOM 1732 N N . ARG A 1 215 ? -13.751 -5.447 18.061 1.00 92.31 215 ARG A N 1
ATOM 1733 C CA . ARG A 1 215 ? -13.909 -5.056 16.658 1.00 92.31 215 ARG A CA 1
ATOM 1734 C C . ARG A 1 215 ? -12.590 -4.575 16.055 1.00 92.31 215 ARG A C 1
ATOM 1736 O O . ARG A 1 215 ? -12.251 -5.022 14.965 1.00 92.31 215 ARG A O 1
ATOM 1743 N N . ALA A 1 216 ? -11.842 -3.726 16.762 1.00 91.75 216 ALA A N 1
ATOM 1744 C CA . ALA A 1 216 ? -10.517 -3.278 16.337 1.00 91.75 216 ALA A CA 1
ATOM 1745 C C . ALA A 1 216 ? -9.567 -4.467 16.141 1.00 91.75 216 ALA A C 1
ATOM 1747 O O . ALA A 1 216 ? -8.891 -4.556 15.120 1.00 91.75 216 ALA A O 1
ATOM 1748 N N . GLN A 1 217 ? -9.570 -5.416 17.076 1.00 91.75 217 GLN A N 1
ATOM 1749 C CA . GLN A 1 217 ? -8.757 -6.621 17.003 1.00 91.75 217 GLN A CA 1
ATOM 1750 C C . GLN A 1 217 ? -9.116 -7.487 15.785 1.00 91.75 217 GLN A C 1
ATOM 1752 O O . GLN A 1 217 ? -8.240 -7.813 14.995 1.00 91.75 217 GLN A O 1
ATOM 1757 N N . VAL A 1 218 ? -10.400 -7.786 15.564 1.00 94.12 218 VAL A N 1
ATOM 1758 C CA . VAL A 1 218 ? -10.861 -8.573 14.400 1.00 94.12 218 VAL A CA 1
ATOM 1759 C C . VAL A 1 218 ? -10.441 -7.939 13.071 1.00 94.12 218 VAL A C 1
ATOM 1761 O O . VAL A 1 218 ? -10.156 -8.651 12.114 1.00 94.12 218 VAL A O 1
ATOM 1764 N N . LEU A 1 219 ? -10.390 -6.607 13.002 1.00 94.25 219 LEU A N 1
ATOM 1765 C CA . LEU A 1 219 ? -9.985 -5.889 11.794 1.00 94.25 219 LEU A CA 1
ATOM 1766 C C . LEU A 1 219 ? -8.460 -5.814 11.628 1.00 94.25 219 LEU A C 1
ATOM 1768 O O . LEU A 1 219 ? -7.982 -5.798 10.498 1.00 94.25 219 LEU A O 1
ATOM 1772 N N . THR A 1 220 ? -7.696 -5.772 12.722 1.00 93.69 220 THR A N 1
ATOM 1773 C CA . THR A 1 220 ? -6.237 -5.562 12.691 1.00 93.69 220 THR A CA 1
ATOM 1774 C C . THR A 1 220 ? -5.424 -6.853 12.733 1.00 93.69 220 THR A C 1
ATOM 1776 O O . THR A 1 220 ? -4.377 -6.911 12.092 1.00 93.69 220 THR A O 1
ATOM 1779 N N . ASP A 1 221 ? -5.898 -7.904 13.405 1.00 92.88 221 ASP A N 1
ATOM 1780 C CA . ASP A 1 221 ? -5.181 -9.181 13.516 1.00 92.88 221 ASP A CA 1
ATOM 1781 C C . ASP A 1 221 ? -4.895 -9.819 12.136 1.00 92.88 221 ASP A C 1
ATOM 1783 O O . ASP A 1 221 ? -3.750 -10.210 11.905 1.00 92.88 221 ASP A O 1
ATOM 1787 N N . PRO A 1 222 ? -5.837 -9.871 11.166 1.00 93.38 222 PRO A N 1
ATOM 1788 C CA . PRO A 1 222 ? -5.545 -10.398 9.828 1.00 93.38 222 PRO A CA 1
ATOM 1789 C C . PRO A 1 222 ? -4.482 -9.582 9.079 1.00 93.38 222 PRO A C 1
ATOM 1791 O O . PRO A 1 222 ? -3.586 -10.159 8.457 1.00 93.38 222 PRO A O 1
ATOM 1794 N N . LEU A 1 223 ? -4.541 -8.246 9.197 1.00 92.88 223 LEU A N 1
ATOM 1795 C CA . LEU A 1 223 ? -3.569 -7.325 8.600 1.00 92.88 223 LEU A CA 1
ATOM 1796 C C . LEU A 1 223 ? -2.155 -7.593 9.115 1.00 92.88 223 LEU A C 1
ATOM 1798 O O . LEU A 1 223 ? -1.222 -7.711 8.323 1.00 92.88 223 LEU A O 1
ATOM 1802 N N . LEU A 1 224 ? -2.011 -7.710 10.437 1.00 90.06 224 LEU A N 1
ATOM 1803 C CA . LEU A 1 224 ? -0.724 -7.906 11.100 1.00 90.06 224 LEU A CA 1
ATOM 1804 C C . LEU A 1 224 ? -0.186 -9.335 10.945 1.00 90.06 224 LEU A C 1
ATOM 1806 O O . LEU A 1 224 ? 1.028 -9.522 10.955 1.00 90.06 224 LEU A O 1
ATOM 1810 N N . ALA A 1 225 ? -1.063 -10.332 10.805 1.00 89.75 225 ALA A N 1
ATOM 1811 C CA . ALA A 1 225 ? -0.665 -11.732 10.723 1.00 89.75 225 ALA A CA 1
ATOM 1812 C C . ALA A 1 225 ? -0.277 -12.183 9.308 1.00 89.75 225 ALA A C 1
ATOM 1814 O O . ALA A 1 225 ? 0.688 -12.933 9.168 1.00 89.75 225 ALA A O 1
ATOM 1815 N N . HIS A 1 226 ? -1.029 -11.798 8.267 1.00 88.06 226 HIS A N 1
ATOM 1816 C CA . HIS A 1 226 ? -0.817 -12.379 6.932 1.00 88.06 226 HIS A CA 1
ATOM 1817 C C . HIS A 1 226 ? -1.221 -11.515 5.731 1.00 88.06 226 HIS A C 1
ATOM 1819 O O . HIS A 1 226 ? -0.564 -11.621 4.696 1.00 88.06 226 HIS A O 1
ATOM 1825 N N . GLU A 1 227 ? -2.255 -10.673 5.814 1.00 88.44 227 GLU A N 1
ATOM 1826 C CA . GLU A 1 227 ? -2.786 -9.955 4.636 1.00 88.44 227 GLU A CA 1
ATOM 1827 C C . GLU A 1 227 ? -1.748 -8.992 4.026 1.00 88.44 227 GLU A C 1
ATOM 1829 O O . GLU A 1 227 ? -1.539 -8.983 2.813 1.00 88.44 227 GLU A O 1
ATOM 1834 N N . ILE A 1 228 ? -1.017 -8.233 4.856 1.00 87.88 228 ILE A N 1
ATOM 1835 C CA . ILE A 1 228 ? 0.026 -7.305 4.376 1.00 87.88 228 ILE A CA 1
ATOM 1836 C C . ILE A 1 228 ? 1.185 -8.063 3.726 1.00 87.88 228 ILE A C 1
ATOM 1838 O O . ILE A 1 228 ? 1.678 -7.659 2.675 1.00 87.88 228 ILE A O 1
ATOM 1842 N N . GLU A 1 229 ? 1.623 -9.167 4.329 1.00 86.00 229 GLU A N 1
ATOM 1843 C CA . GLU A 1 229 ? 2.732 -9.961 3.797 1.00 86.00 229 GLU A CA 1
ATOM 1844 C C . GLU A 1 229 ? 2.342 -10.678 2.498 1.00 86.00 229 GLU A C 1
ATOM 1846 O O . GLU A 1 229 ? 3.138 -10.759 1.565 1.00 86.00 229 GLU A O 1
ATOM 1851 N N . THR A 1 230 ? 1.094 -11.136 2.395 1.00 86.94 230 THR A N 1
ATOM 1852 C CA . THR A 1 230 ? 0.543 -11.700 1.155 1.00 86.94 230 THR A CA 1
ATOM 1853 C C . THR A 1 230 ? 0.510 -10.637 0.060 1.00 86.94 230 THR A C 1
ATOM 1855 O O . THR A 1 230 ? 1.055 -10.859 -1.019 1.00 86.94 230 THR A O 1
ATOM 1858 N N . ALA A 1 231 ? 0.009 -9.436 0.368 1.00 85.31 231 ALA A N 1
ATOM 1859 C CA . ALA A 1 231 ? 0.027 -8.315 -0.567 1.00 85.31 231 ALA A CA 1
ATOM 1860 C C . ALA A 1 231 ? 1.456 -7.925 -0.988 1.00 85.31 231 ALA A C 1
ATOM 1862 O O . ALA A 1 231 ? 1.683 -7.617 -2.155 1.00 85.31 231 ALA A O 1
ATOM 1863 N N . ARG A 1 232 ? 2.447 -7.982 -0.087 1.00 81.88 232 ARG A N 1
ATOM 1864 C CA . ARG A 1 232 ? 3.862 -7.754 -0.439 1.00 81.88 232 ARG A CA 1
ATOM 1865 C C . ARG A 1 232 ? 4.402 -8.819 -1.390 1.00 81.88 232 ARG A C 1
ATOM 1867 O O . ARG A 1 232 ? 5.106 -8.475 -2.338 1.00 81.88 232 ARG A O 1
ATOM 1874 N N . LYS A 1 233 ? 4.075 -10.092 -1.166 1.00 79.19 233 LYS A N 1
ATOM 1875 C CA . LYS A 1 233 ? 4.477 -11.199 -2.049 1.00 79.19 233 LYS A CA 1
ATOM 1876 C C . LYS A 1 233 ? 3.829 -11.095 -3.427 1.00 79.19 233 LYS A C 1
ATOM 1878 O O . LYS A 1 233 ? 4.513 -11.275 -4.430 1.00 79.19 233 LYS A O 1
ATOM 1883 N N . ASP A 1 234 ? 2.556 -10.728 -3.496 1.00 77.88 234 ASP A N 1
ATOM 1884 C CA . ASP A 1 234 ? 1.867 -10.557 -4.777 1.00 77.88 234 ASP A CA 1
ATOM 1885 C C . ASP A 1 234 ? 2.307 -9.295 -5.514 1.00 77.88 234 ASP A C 1
ATOM 1887 O O . ASP A 1 234 ? 2.507 -9.332 -6.729 1.00 77.88 234 ASP A O 1
ATOM 1891 N N . ALA A 1 235 ? 2.598 -8.214 -4.787 1.00 75.69 235 ALA A N 1
ATOM 1892 C CA . ALA A 1 235 ? 3.298 -7.069 -5.351 1.00 75.69 235 ALA A CA 1
ATOM 1893 C C . ALA A 1 235 ? 4.650 -7.505 -5.932 1.00 75.69 235 ALA A C 1
ATOM 1895 O O . ALA A 1 235 ? 4.985 -7.155 -7.061 1.00 75.69 235 ALA A O 1
ATOM 1896 N N . TRP A 1 236 ? 5.403 -8.343 -5.213 1.00 68.94 236 TRP A N 1
ATOM 1897 C CA . TRP A 1 236 ? 6.657 -8.896 -5.715 1.00 68.94 236 TRP A CA 1
ATOM 1898 C C . TRP A 1 236 ? 6.475 -9.735 -6.985 1.00 68.94 236 TRP A C 1
ATOM 1900 O O . TRP A 1 236 ? 7.319 -9.647 -7.873 1.00 68.94 236 TRP A O 1
ATOM 1910 N N . ASN A 1 237 ? 5.368 -10.467 -7.136 1.00 68.00 237 ASN A N 1
ATOM 1911 C CA . ASN A 1 237 ? 5.044 -11.203 -8.363 1.00 68.00 237 ASN A CA 1
ATOM 1912 C C . ASN A 1 237 ? 4.836 -10.283 -9.579 1.00 68.00 237 ASN A C 1
ATOM 1914 O O . ASN A 1 237 ? 5.271 -10.630 -10.681 1.00 68.00 237 ASN A O 1
ATOM 1918 N N . LEU A 1 238 ? 4.292 -9.072 -9.391 1.00 66.75 238 LEU A N 1
ATOM 1919 C CA . LEU A 1 238 ? 4.252 -8.051 -10.454 1.00 66.75 238 LEU A CA 1
ATOM 1920 C C . LEU A 1 238 ? 5.660 -7.708 -10.954 1.00 66.75 238 LEU A C 1
ATOM 1922 O O . LEU A 1 238 ? 5.872 -7.449 -12.140 1.00 66.75 238 LEU A O 1
ATOM 1926 N N . TYR A 1 239 ? 6.641 -7.726 -10.050 1.00 62.16 239 TYR A N 1
ATOM 1927 C CA . TYR A 1 239 ? 8.017 -7.344 -10.345 1.00 62.16 239 TYR A CA 1
ATOM 1928 C C . TYR A 1 239 ? 8.857 -8.534 -10.815 1.00 62.16 239 TYR A C 1
ATOM 1930 O O . TYR A 1 239 ? 9.676 -8.372 -11.713 1.00 62.16 239 TYR A O 1
ATOM 1938 N N . SER A 1 240 ? 8.664 -9.737 -10.280 1.00 52.84 240 SER A N 1
ATOM 1939 C CA . SER A 1 240 ? 9.498 -10.915 -10.552 1.00 52.84 240 SER A CA 1
ATOM 1940 C C . SER A 1 240 ? 9.139 -11.635 -11.853 1.00 52.84 240 SER A C 1
ATOM 1942 O O . SER A 1 240 ? 10.015 -12.210 -12.495 1.00 52.84 240 SER A O 1
ATOM 1944 N N . VAL A 1 241 ? 7.901 -11.524 -12.339 1.00 46.38 241 VAL A N 1
ATOM 1945 C CA . VAL A 1 241 ? 7.515 -12.013 -13.678 1.00 46.38 241 VAL A CA 1
ATOM 1946 C C . VAL A 1 241 ? 8.035 -11.081 -14.787 1.00 46.38 241 VAL A C 1
ATOM 1948 O O . VAL A 1 241 ? 8.159 -11.469 -15.951 1.00 46.38 241 VAL A O 1
ATOM 1951 N N . SER A 1 242 ? 8.419 -9.847 -14.445 1.00 42.59 242 SER A N 1
ATOM 1952 C CA . SER A 1 242 ? 9.211 -8.984 -15.333 1.00 42.59 242 SER A CA 1
ATOM 1953 C C . SER A 1 242 ? 10.708 -9.341 -15.353 1.00 42.59 242 SER A C 1
ATOM 1955 O O . SER A 1 242 ? 11.375 -8.962 -16.310 1.00 42.59 242 SER A O 1
ATOM 1957 N N . LEU A 1 243 ? 11.153 -10.087 -14.321 1.00 35.62 243 LEU A N 1
ATOM 1958 C CA . LEU A 1 243 ? 12.421 -10.766 -13.965 1.00 35.62 243 LEU A CA 1
ATOM 1959 C C . LEU A 1 243 ? 13.047 -11.777 -14.934 1.00 35.62 243 LEU A C 1
ATOM 1961 O O . LEU A 1 243 ? 14.258 -11.783 -15.156 1.00 35.62 243 LEU A O 1
ATOM 1965 N N . LYS A 1 244 ? 12.205 -12.653 -15.481 1.00 32.03 244 LYS A N 1
ATOM 1966 C CA . LYS A 1 244 ? 12.625 -13.819 -16.264 1.00 32.03 244 LYS A CA 1
ATOM 1967 C C . LYS A 1 244 ? 12.481 -13.536 -17.754 1.00 32.03 244 LYS A C 1
ATOM 1969 O O . LYS A 1 244 ? 11.438 -13.825 -18.326 1.00 32.03 244 LYS A O 1
ATOM 1974 N N . GLN A 1 245 ? 13.513 -12.938 -18.328 1.00 32.97 245 GLN A N 1
ATOM 1975 C CA . GLN A 1 245 ? 13.872 -12.884 -19.748 1.00 32.97 245 GLN A CA 1
ATOM 1976 C C . GLN A 1 245 ? 15.378 -12.635 -19.787 1.00 32.97 245 GLN A C 1
ATOM 1978 O O . GLN A 1 245 ? 16.018 -13.181 -20.705 1.00 32.97 245 GLN A O 1
#

Secondary structure (DSSP, 8-state):
-PPPTT--EEEEEEEE-SS-EEEPS--S---EEPTTS-------GGGS-SS---SS--EEEEEEEE--PPTTGGG-TTS-HHHHHHHHHHHHHHHHHHHHHHHHHHHHHHHHHHHTT---HHHHHHHHHHHHHHHHHHHHHHHHHHHHHHHHHHHH--HHHHHHHHHIIIIIIHHHIIIIIHHIIIIIHHHHHHHHHH--TT---HHHHHHHHHHHHHHHHHIIIIIHHHHHHHHHHHHHTTT--